Protein AF-A0A6V7KI14-F1 (afdb_monomer_lite)

Radius of gyration: 23.64 Å; chains: 1; bounding box: 49×85×51 Å

Structure (mmCIF, N/CA/C/O backbone):
data_AF-A0A6V7KI14-F1
#
_entry.id   AF-A0A6V7KI14-F1
#
loop_
_atom_site.group_PDB
_atom_site.id
_atom_site.type_symbol
_atom_site.label_atom_id
_atom_site.label_alt_id
_atom_site.label_comp_id
_atom_site.label_asym_id
_atom_site.label_entity_id
_atom_site.label_seq_id
_atom_site.pdbx_PDB_ins_code
_atom_site.Cartn_x
_atom_site.Cartn_y
_atom_site.Cartn_z
_atom_site.occupancy
_atom_site.B_iso_or_equiv
_atom_site.auth_seq_id
_atom_site.auth_comp_id
_atom_site.auth_asym_id
_atom_site.auth_atom_id
_atom_site.pdbx_PDB_model_num
ATOM 1 N N . VAL A 1 1 ? -13.988 -69.722 -32.399 1.00 43.72 1 VAL A N 1
ATOM 2 C CA . VAL A 1 1 ? -13.839 -68.659 -31.377 1.00 43.72 1 VAL A CA 1
ATOM 3 C C . VAL A 1 1 ? -12.732 -67.709 -31.805 1.00 43.72 1 VAL A C 1
ATOM 5 O O . VAL A 1 1 ? -11.582 -67.998 -31.514 1.00 43.72 1 VAL A O 1
ATOM 8 N N . THR A 1 2 ? -13.048 -66.632 -32.535 1.00 35.06 2 THR A N 1
ATOM 9 C CA . THR A 1 2 ? -12.253 -65.383 -32.540 1.00 35.06 2 THR A CA 1
ATOM 10 C C . THR A 1 2 ? -13.067 -64.265 -33.209 1.00 35.06 2 THR A C 1
ATOM 12 O O . THR A 1 2 ? -13.071 -64.134 -34.430 1.00 35.06 2 THR A O 1
ATOM 15 N N . GLU A 1 3 ? -13.790 -63.473 -32.415 1.00 34.72 3 GLU A N 1
ATOM 16 C CA . GLU A 1 3 ? -14.320 -62.172 -32.842 1.00 34.72 3 GLU A CA 1
ATOM 17 C C . GLU A 1 3 ? -13.177 -61.146 -32.851 1.00 34.72 3 GLU A C 1
ATOM 19 O O . GLU A 1 3 ? -12.446 -61.002 -31.869 1.00 34.72 3 GLU A O 1
ATOM 24 N N . ARG A 1 4 ? -13.001 -60.429 -33.967 1.00 35.94 4 ARG A N 1
ATOM 25 C CA . ARG A 1 4 ? -12.093 -59.278 -34.063 1.00 35.94 4 ARG A CA 1
ATOM 26 C C . ARG A 1 4 ? -12.860 -58.000 -33.727 1.00 35.94 4 ARG A C 1
ATOM 28 O O . ARG A 1 4 ? -13.698 -57.553 -34.502 1.00 35.94 4 ARG A O 1
ATOM 35 N N . ASN A 1 5 ? -12.511 -57.412 -32.587 1.00 37.22 5 ASN A N 1
ATOM 36 C CA . ASN A 1 5 ? -12.931 -56.088 -32.132 1.00 37.22 5 ASN A CA 1
ATOM 37 C C . ASN A 1 5 ? -12.501 -54.985 -33.123 1.00 37.22 5 ASN A C 1
ATOM 39 O O . ASN A 1 5 ? -11.308 -54.820 -33.389 1.00 37.22 5 ASN A O 1
ATOM 43 N N . LYS A 1 6 ? -13.463 -54.197 -33.621 1.00 36.44 6 LYS A N 1
ATOM 44 C CA . LYS A 1 6 ? -13.224 -52.898 -34.272 1.00 36.44 6 LYS A CA 1
ATOM 45 C C . LYS A 1 6 ? -12.904 -51.866 -33.187 1.00 36.44 6 LYS A C 1
ATOM 47 O O . LYS A 1 6 ? -13.722 -51.633 -32.307 1.00 36.44 6 LYS A O 1
ATOM 52 N N . ARG A 1 7 ? -11.726 -51.240 -33.249 1.00 37.72 7 ARG A N 1
ATOM 53 C CA . ARG A 1 7 ? -11.421 -50.016 -32.494 1.00 37.72 7 ARG A CA 1
ATOM 54 C C . ARG A 1 7 ? -11.754 -48.820 -33.381 1.00 37.72 7 ARG A C 1
ATOM 56 O O . ARG A 1 7 ? -11.118 -48.646 -34.418 1.00 37.72 7 ARG A O 1
ATOM 63 N N . GLU A 1 8 ? -12.744 -48.029 -32.988 1.00 35.75 8 GLU A N 1
ATOM 64 C CA . GLU A 1 8 ? -12.975 -46.694 -33.542 1.00 35.75 8 GLU A CA 1
ATOM 65 C C . GLU A 1 8 ? -11.901 -45.744 -32.998 1.00 35.75 8 GLU A C 1
ATOM 67 O O . GLU A 1 8 ? -11.665 -45.667 -31.792 1.00 35.75 8 GLU A O 1
ATOM 72 N N . ALA A 1 9 ? -11.199 -45.061 -33.900 1.00 31.84 9 ALA A N 1
ATOM 73 C CA . ALA A 1 9 ? -10.248 -44.020 -33.550 1.00 31.84 9 ALA A CA 1
ATOM 74 C C . ALA A 1 9 ? -11.021 -42.718 -33.298 1.00 31.84 9 ALA A C 1
ATOM 76 O O . ALA A 1 9 ? -11.554 -42.122 -34.231 1.00 31.84 9 ALA A O 1
ATOM 77 N N . VAL A 1 10 ? -11.083 -42.275 -32.041 1.00 36.53 10 VAL A N 1
ATOM 78 C CA . VAL A 1 10 ? -11.561 -40.933 -31.688 1.00 36.53 10 VAL A CA 1
ATOM 79 C C . VAL A 1 10 ? -10.447 -39.945 -32.027 1.00 36.53 10 VAL A C 1
ATOM 81 O O . VAL A 1 10 ? -9.448 -39.841 -31.317 1.00 36.53 10 VAL A O 1
ATOM 84 N N . THR A 1 11 ? -10.588 -39.248 -33.151 1.00 30.69 11 THR A N 1
ATOM 85 C CA . THR A 1 11 ? -9.722 -38.125 -33.519 1.00 30.69 11 THR A CA 1
ATOM 86 C C . THR A 1 11 ? -10.044 -36.942 -32.609 1.00 30.69 11 THR A C 1
ATOM 88 O O . THR A 1 11 ? -11.074 -36.295 -32.770 1.00 30.69 11 THR A O 1
ATOM 91 N N . ILE A 1 12 ? -9.172 -36.656 -31.641 1.00 39.38 12 ILE A N 1
ATOM 92 C CA . ILE A 1 12 ? -9.243 -35.428 -30.842 1.00 39.38 12 ILE A CA 1
ATOM 93 C C . ILE A 1 12 ? -8.588 -34.322 -31.673 1.00 39.38 12 ILE A C 1
ATOM 95 O O . ILE A 1 12 ? -7.363 -34.243 -31.762 1.00 39.38 12 ILE A O 1
ATOM 99 N N . THR A 1 13 ? -9.394 -33.499 -32.335 1.00 42.97 13 THR A N 1
ATOM 100 C CA . THR A 1 13 ? -8.916 -32.267 -32.973 1.00 42.97 13 THR A CA 1
ATOM 101 C C . THR A 1 13 ? -8.582 -31.226 -31.898 1.00 42.97 13 THR A C 1
ATOM 103 O O . THR A 1 13 ? -9.396 -31.029 -30.994 1.00 42.97 13 THR A O 1
ATOM 106 N N . PRO A 1 14 ? -7.419 -30.550 -31.962 1.00 43.12 14 PRO A N 1
ATOM 107 C CA . PRO A 1 14 ? -7.104 -29.468 -31.036 1.00 43.12 14 PRO A CA 1
ATOM 108 C C . PRO A 1 14 ? -8.076 -28.291 -31.243 1.00 43.12 14 PRO A C 1
ATOM 110 O O . PRO A 1 14 ? -8.433 -28.007 -32.391 1.00 43.12 14 PRO A O 1
ATOM 113 N N . PRO A 1 15 ? -8.507 -27.605 -30.167 1.00 43.19 15 PRO A N 1
ATOM 114 C CA . PRO A 1 15 ? -9.420 -26.477 -30.282 1.00 43.19 15 PRO A CA 1
ATOM 115 C C . PRO A 1 15 ? -8.760 -25.360 -31.086 1.00 43.19 15 PRO A C 1
ATOM 117 O O . PRO A 1 15 ? -7.566 -25.075 -30.947 1.00 43.19 15 PRO A O 1
ATOM 120 N N . THR A 1 16 ? -9.538 -24.746 -31.971 1.00 48.97 16 THR A N 1
ATOM 121 C CA . THR A 1 16 ? -9.017 -23.719 -32.883 1.00 48.97 16 THR A CA 1
ATOM 122 C C . THR A 1 16 ? -8.830 -22.412 -32.107 1.00 48.97 16 THR A C 1
ATOM 124 O O . THR A 1 16 ? -9.574 -22.143 -31.167 1.00 48.97 16 THR A O 1
ATOM 127 N N . THR A 1 17 ? -7.871 -21.564 -32.496 1.00 48.28 17 THR A N 1
ATOM 128 C CA . THR A 1 17 ? -7.523 -20.298 -31.811 1.00 48.28 17 THR A CA 1
ATOM 129 C C . THR A 1 17 ? -8.741 -19.440 -31.437 1.00 48.28 17 THR A C 1
ATOM 131 O O . THR A 1 17 ? -8.755 -18.846 -30.363 1.00 48.28 17 THR A O 1
ATOM 134 N N . ASN A 1 18 ? -9.801 -19.461 -32.250 1.00 47.69 18 ASN A N 1
ATOM 135 C CA . ASN A 1 18 ? -11.046 -18.724 -32.013 1.00 47.69 18 ASN A CA 1
ATOM 136 C C . ASN A 1 18 ? -11.871 -19.240 -30.815 1.00 47.69 18 ASN A C 1
ATOM 138 O O . ASN A 1 18 ? -12.551 -18.450 -30.163 1.00 47.69 18 ASN A O 1
ATOM 142 N N . GLU A 1 19 ? -11.804 -20.534 -30.491 1.00 45.41 19 GLU A N 1
ATOM 143 C CA . GLU A 1 19 ? -12.498 -21.122 -29.334 1.00 45.41 19 GLU A CA 1
ATOM 144 C C . GLU A 1 19 ? -11.801 -20.742 -28.024 1.00 45.41 19 GLU A C 1
ATOM 146 O O . GLU A 1 19 ? -12.465 -20.440 -27.034 1.00 45.41 19 GLU A O 1
ATOM 151 N N . ILE A 1 20 ? -10.467 -20.650 -28.043 1.00 50.81 20 ILE A N 1
ATOM 152 C CA . ILE A 1 20 ? -9.669 -20.159 -26.912 1.00 50.81 20 ILE A CA 1
ATOM 153 C C . ILE A 1 20 ? -9.955 -18.671 -26.680 1.00 50.81 20 ILE A C 1
ATOM 155 O O . ILE A 1 20 ? -10.147 -18.255 -25.540 1.00 50.81 20 ILE A O 1
ATOM 159 N N . THR A 1 21 ? -10.052 -17.866 -27.746 1.00 46.34 21 THR A N 1
ATOM 160 C CA . THR A 1 21 ? -10.391 -16.437 -27.633 1.00 46.34 21 THR A CA 1
ATOM 161 C C . THR A 1 21 ? -11.809 -16.227 -27.103 1.00 46.34 21 THR A C 1
ATOM 163 O O . THR A 1 21 ? -12.027 -15.344 -26.276 1.00 46.34 21 THR A O 1
ATOM 166 N N . HIS A 1 22 ? -12.772 -17.055 -27.520 1.00 46.78 22 HIS A N 1
ATOM 167 C CA . HIS A 1 22 ? -14.127 -16.990 -26.981 1.00 46.78 22 HIS A CA 1
ATOM 168 C C . HIS A 1 22 ? -14.184 -17.390 -25.506 1.00 46.78 22 HIS A C 1
ATOM 170 O O . HIS A 1 22 ? -14.842 -16.683 -24.752 1.00 46.78 22 HIS A O 1
ATOM 176 N N . GLN A 1 23 ? -13.468 -18.441 -25.085 1.00 43.81 23 GLN A N 1
ATOM 177 C CA . GLN A 1 23 ? -13.411 -18.878 -23.682 1.00 43.81 23 GLN A CA 1
ATOM 178 C C . GLN A 1 23 ? -12.668 -17.896 -22.767 1.00 43.81 23 GLN A C 1
ATOM 180 O O . GLN A 1 23 ? -13.100 -17.674 -21.632 1.00 43.81 23 GLN A O 1
ATOM 185 N N . LEU A 1 24 ? -11.594 -17.261 -23.252 1.00 45.34 24 LEU A N 1
ATOM 186 C CA . LEU A 1 24 ? -10.944 -16.165 -22.530 1.00 45.34 24 LEU A CA 1
ATOM 187 C C . LEU A 1 24 ? -11.903 -14.981 -22.392 1.00 45.34 24 LEU A C 1
ATOM 189 O O . LEU A 1 24 ? -12.071 -14.468 -21.294 1.00 45.34 24 LEU A O 1
ATOM 193 N N . ASN A 1 25 ? -12.604 -14.602 -23.465 1.00 42.06 25 ASN A N 1
ATOM 194 C CA . ASN A 1 25 ? -13.553 -13.493 -23.417 1.00 42.06 25 ASN A CA 1
ATOM 195 C C . ASN A 1 25 ? -14.747 -13.773 -22.494 1.00 42.06 25 ASN A C 1
ATOM 197 O O . ASN A 1 25 ? -15.156 -12.863 -21.780 1.00 42.06 25 ASN A O 1
ATOM 201 N N . THR A 1 26 ? -15.288 -14.996 -22.429 1.00 39.84 26 THR A N 1
ATOM 202 C CA . THR A 1 26 ? -16.349 -15.327 -21.459 1.00 39.84 26 THR A CA 1
ATOM 203 C C . THR A 1 26 ? -15.838 -15.363 -20.024 1.00 39.84 26 THR A C 1
ATOM 205 O O . THR A 1 26 ? -16.534 -14.868 -19.142 1.00 39.84 26 THR A O 1
ATOM 208 N N . THR A 1 27 ? -14.627 -15.870 -19.779 1.00 41.50 27 THR A N 1
ATOM 209 C CA . THR A 1 27 ? -14.031 -15.909 -18.430 1.00 41.50 27 THR A CA 1
ATOM 210 C C . THR A 1 27 ? -13.680 -14.499 -17.940 1.00 41.50 27 THR A C 1
ATOM 212 O O . THR A 1 27 ? -14.016 -14.124 -16.818 1.00 41.50 27 THR A O 1
ATOM 215 N N . THR A 1 28 ? -13.091 -13.664 -18.799 1.00 38.53 28 THR A N 1
ATOM 216 C CA . THR A 1 28 ? -12.778 -12.260 -18.503 1.00 38.53 28 THR A CA 1
ATOM 217 C C . THR A 1 28 ? -14.047 -11.417 -18.353 1.00 38.53 28 THR A C 1
ATOM 219 O O . THR A 1 28 ? -14.126 -10.599 -17.440 1.00 38.53 28 THR A O 1
ATOM 222 N N . GLN A 1 29 ? -15.089 -11.647 -19.161 1.00 38.94 29 GLN A N 1
ATOM 223 C CA . GLN A 1 29 ? -16.379 -10.975 -18.968 1.00 38.94 29 GLN A CA 1
ATOM 224 C C . GLN A 1 29 ? -17.107 -11.445 -17.702 1.00 38.94 29 GLN A C 1
ATOM 226 O O . GLN A 1 29 ? -17.786 -10.635 -17.078 1.00 38.94 29 GLN A O 1
ATOM 231 N N . GLN A 1 30 ? -16.953 -12.702 -17.277 1.00 37.06 30 GLN A N 1
ATOM 232 C CA . GLN A 1 30 ? -17.475 -13.178 -15.991 1.00 37.06 30 GLN A CA 1
ATOM 233 C C . GLN A 1 30 ? -16.739 -12.549 -14.800 1.00 37.06 30 GLN A C 1
ATOM 235 O O . GLN A 1 30 ? -17.391 -12.193 -13.824 1.00 37.06 30 GLN A O 1
ATOM 240 N N . PHE A 1 31 ? -15.424 -12.328 -14.892 1.00 39.62 31 PHE A N 1
ATOM 241 C CA . PHE A 1 31 ? -14.663 -11.611 -13.861 1.00 39.62 31 PHE A CA 1
ATOM 242 C C . PHE A 1 31 ? -15.037 -10.123 -13.773 1.00 39.62 31 PHE A C 1
ATOM 244 O O . PHE A 1 31 ? -15.256 -9.620 -12.677 1.00 39.62 31 PHE A O 1
ATOM 251 N N . ILE A 1 32 ? -15.205 -9.434 -14.909 1.00 41.94 32 ILE A N 1
ATOM 252 C CA . ILE A 1 32 ? -15.584 -8.006 -14.938 1.00 41.94 32 ILE A CA 1
ATOM 253 C C . ILE A 1 32 ? -17.037 -7.792 -14.472 1.00 41.94 32 ILE A C 1
ATOM 255 O O . ILE A 1 32 ? -17.371 -6.753 -13.910 1.00 41.94 32 ILE A O 1
ATOM 259 N N . LYS A 1 33 ? -17.925 -8.775 -14.672 1.00 39.94 33 LYS A N 1
ATOM 260 C CA . LYS A 1 33 ? -19.331 -8.689 -14.237 1.00 39.94 33 LYS A CA 1
ATOM 261 C C . LYS A 1 33 ? -19.537 -9.052 -12.759 1.00 39.94 33 LYS A C 1
ATOM 263 O O . LYS A 1 33 ? -20.596 -8.737 -12.220 1.00 39.94 33 LYS A O 1
ATOM 268 N N . ASN A 1 34 ? -18.529 -9.661 -12.131 1.00 39.78 34 ASN A N 1
ATOM 269 C CA . ASN A 1 34 ? -18.531 -10.114 -10.740 1.00 39.78 34 ASN A CA 1
ATOM 270 C C . ASN A 1 34 ? -17.603 -9.281 -9.839 1.00 39.78 34 ASN A C 1
ATOM 272 O O . ASN A 1 34 ? -17.174 -9.772 -8.796 1.00 39.78 34 ASN A O 1
ATOM 276 N N . GLU A 1 35 ? -17.307 -8.021 -10.184 1.00 36.00 35 GLU A N 1
ATOM 277 C CA . GLU A 1 35 ? -16.933 -7.080 -9.125 1.00 36.00 35 GLU A CA 1
ATOM 278 C C . GLU A 1 35 ? -18.076 -7.072 -8.101 1.00 36.00 35 GLU A C 1
ATOM 280 O O . GLU A 1 35 ? -19.234 -6.866 -8.496 1.00 36.00 35 GLU A O 1
ATOM 285 N N . PRO A 1 36 ? -17.813 -7.317 -6.805 1.00 37.66 36 PRO A N 1
ATOM 286 C CA . PRO A 1 36 ? -18.842 -7.177 -5.798 1.00 37.66 36 PRO A CA 1
ATOM 287 C C . PRO A 1 36 ? -19.207 -5.695 -5.747 1.00 37.66 36 PRO A C 1
ATOM 289 O O . PRO A 1 36 ? -18.559 -4.884 -5.090 1.00 37.66 36 PRO A O 1
ATOM 292 N N . LYS A 1 37 ? -20.266 -5.328 -6.475 1.00 40.41 37 LYS A N 1
ATOM 293 C CA . LYS A 1 37 ? -21.024 -4.112 -6.218 1.00 40.41 37 LYS A CA 1
ATOM 294 C C . LYS A 1 37 ? -21.381 -4.170 -4.750 1.00 40.41 37 LYS A C 1
ATOM 296 O O . LYS A 1 37 ? -22.247 -4.981 -4.434 1.00 40.41 37 LYS A O 1
ATOM 301 N N . SER A 1 38 ? -20.697 -3.358 -3.932 1.00 44.34 38 SER A N 1
ATOM 302 C CA . SER A 1 38 ? -21.087 -2.930 -2.584 1.00 44.34 38 SER A CA 1
ATOM 303 C C . SER A 1 38 ? -22.238 -3.793 -2.083 1.00 44.34 38 SER A C 1
ATOM 305 O O . SER A 1 38 ? -23.412 -3.448 -2.266 1.00 44.34 38 SER A O 1
ATOM 307 N N . GLU A 1 39 ? -21.919 -5.013 -1.637 1.00 41.38 39 GLU A N 1
ATOM 308 C CA . GLU A 1 39 ? -22.940 -5.890 -1.089 1.00 41.38 39 GLU A CA 1
ATOM 309 C C . GLU A 1 39 ? -23.396 -5.208 0.184 1.00 41.38 39 GLU A C 1
ATOM 311 O O . GLU A 1 39 ? -22.741 -5.277 1.217 1.00 41.38 39 GLU A O 1
ATOM 316 N N . ARG A 1 40 ? -24.473 -4.439 0.007 1.00 39.06 40 ARG A N 1
ATOM 317 C CA . ARG A 1 40 ? -25.458 -3.997 0.975 1.00 39.06 40 ARG A CA 1
ATOM 318 C C . ARG A 1 40 ? -24.942 -4.194 2.391 1.00 39.06 40 ARG A C 1
ATOM 320 O O . ARG A 1 40 ? -25.082 -5.278 2.955 1.00 39.06 40 ARG A O 1
ATOM 327 N N . TYR A 1 41 ? -24.448 -3.110 2.980 1.00 46.00 41 TYR A N 1
ATOM 328 C CA . TYR A 1 41 ? -24.604 -2.912 4.411 1.00 46.00 41 TYR A CA 1
ATOM 329 C C . TYR A 1 41 ? -26.100 -3.021 4.704 1.00 46.00 41 TYR A C 1
ATOM 331 O O . TYR A 1 41 ? -26.862 -2.061 4.591 1.00 46.00 41 TYR A O 1
ATOM 339 N N . VAL A 1 42 ? -26.545 -4.249 4.963 1.00 39.62 42 VAL A N 1
ATOM 340 C CA . VAL A 1 42 ? -27.854 -4.513 5.522 1.00 39.62 42 VAL A CA 1
ATOM 341 C C . VAL A 1 42 ? -27.802 -3.847 6.877 1.00 39.62 42 VAL A C 1
ATOM 343 O O . VAL A 1 42 ? -26.974 -4.189 7.717 1.00 39.62 42 VAL A O 1
ATOM 346 N N . SER A 1 43 ? -28.656 -2.848 7.025 1.00 39.97 43 SER A N 1
ATOM 347 C CA . SER A 1 43 ? -28.935 -2.118 8.245 1.00 39.97 43 SER A CA 1
ATOM 348 C C . SER A 1 43 ? -29.393 -3.110 9.313 1.00 39.97 43 SER A C 1
ATOM 350 O O . SER A 1 43 ? -30.581 -3.363 9.484 1.00 39.97 43 SER A O 1
ATOM 352 N N . ASN A 1 44 ? -28.436 -3.748 9.973 1.00 39.47 44 ASN A N 1
ATOM 353 C CA . ASN A 1 44 ? -28.646 -4.523 11.174 1.00 39.47 44 ASN A CA 1
ATOM 354 C C . ASN A 1 44 ? -27.380 -4.367 12.013 1.00 39.47 44 ASN A C 1
ATOM 356 O O . ASN A 1 44 ? -26.291 -4.739 11.574 1.00 39.47 44 ASN A O 1
ATOM 360 N N . ASP A 1 45 ? -27.544 -3.795 13.198 1.00 49.59 45 ASP A N 1
ATOM 361 C CA . ASP A 1 45 ? -26.531 -3.291 14.139 1.00 49.59 45 ASP A CA 1
ATOM 362 C C . ASP A 1 45 ? -25.539 -4.350 14.690 1.00 49.59 45 ASP A C 1
ATOM 364 O O . ASP A 1 45 ? -24.952 -4.181 15.754 1.00 49.59 45 ASP A O 1
ATOM 368 N N . GLN A 1 46 ? -25.349 -5.486 14.009 1.00 53.28 46 GLN A N 1
ATOM 369 C CA . GLN A 1 46 ? -24.530 -6.613 14.475 1.00 53.28 46 GLN A CA 1
ATOM 370 C C . GLN A 1 46 ? -23.765 -7.368 13.373 1.00 53.28 46 GLN A C 1
ATOM 372 O O . GLN A 1 46 ? -23.012 -8.295 13.683 1.00 53.28 46 GLN A O 1
ATOM 377 N N . ALA A 1 47 ? -23.915 -7.021 12.090 1.00 68.75 47 ALA A N 1
ATOM 378 C CA . ALA A 1 47 ? -23.173 -7.704 11.031 1.00 68.75 47 ALA A CA 1
ATOM 379 C C . ALA A 1 47 ? -21.773 -7.092 10.865 1.00 68.75 47 ALA A C 1
ATOM 381 O O . ALA A 1 47 ? -21.570 -6.143 10.115 1.00 68.75 47 ALA A O 1
ATOM 382 N N . GLU A 1 48 ? -20.794 -7.653 11.575 1.00 79.69 48 GLU A N 1
ATOM 383 C CA . GLU A 1 48 ? -19.384 -7.279 11.433 1.00 79.69 48 GLU A CA 1
ATOM 384 C C . GLU A 1 48 ? -18.912 -7.380 9.967 1.00 79.69 48 GLU A C 1
ATOM 386 O O . GLU A 1 48 ? -19.201 -8.363 9.270 1.00 79.69 48 GLU A O 1
ATOM 391 N N . HIS A 1 49 ? -18.164 -6.363 9.520 1.00 89.62 49 HIS A N 1
ATOM 392 C CA . HIS A 1 49 ? -17.649 -6.244 8.157 1.00 89.62 49 HIS A CA 1
ATOM 393 C C . HIS A 1 49 ? -16.773 -7.446 7.765 1.00 89.62 49 HIS A C 1
ATOM 395 O O . HIS A 1 49 ? -15.938 -7.914 8.542 1.00 89.62 49 HIS A O 1
ATOM 401 N N . GLN A 1 50 ? -16.936 -7.944 6.537 1.00 91.38 50 GLN A N 1
ATOM 402 C CA . GLN A 1 50 ? -16.307 -9.198 6.099 1.00 91.38 50 GLN A CA 1
ATOM 403 C C . GLN A 1 50 ? -14.773 -9.135 6.107 1.00 91.38 50 GLN A C 1
ATOM 405 O O . GLN A 1 50 ? -14.119 -10.097 6.506 1.00 91.38 50 GLN A O 1
ATOM 410 N N . VAL A 1 51 ? -14.187 -7.986 5.749 1.00 93.06 51 VAL A N 1
ATOM 411 C CA . VAL A 1 51 ? -12.726 -7.795 5.832 1.00 93.06 51 VAL A CA 1
ATOM 412 C C . VAL A 1 51 ? -12.254 -7.825 7.286 1.00 93.06 51 VAL A C 1
ATOM 414 O O . VAL A 1 51 ? -11.227 -8.428 7.577 1.00 93.06 51 VAL A O 1
ATOM 417 N N . THR A 1 52 ? -13.032 -7.267 8.219 1.00 94.88 52 THR A N 1
ATOM 418 C CA . THR A 1 52 ? -12.703 -7.291 9.652 1.00 94.88 52 THR A CA 1
ATOM 419 C C . THR A 1 52 ? -12.671 -8.725 10.182 1.00 94.88 52 THR A C 1
ATOM 421 O O . THR A 1 52 ? -11.718 -9.107 10.861 1.00 94.88 52 THR A O 1
ATOM 424 N N . LYS A 1 53 ? -13.652 -9.555 9.801 1.00 95.38 53 LYS A N 1
ATOM 425 C CA . LYS A 1 53 ? -13.664 -10.992 10.129 1.00 95.38 53 LYS A CA 1
ATOM 426 C C . LYS A 1 53 ? -12.441 -11.716 9.579 1.00 95.38 53 LYS A C 1
ATOM 428 O O . LYS A 1 53 ? -11.811 -12.487 10.300 1.00 95.38 53 LYS A O 1
ATOM 433 N N . ALA A 1 54 ? -12.096 -11.459 8.317 1.00 95.88 54 ALA A N 1
ATOM 434 C CA . ALA A 1 54 ? -10.936 -12.071 7.679 1.00 95.88 54 ALA A CA 1
ATOM 435 C C . ALA A 1 54 ? -9.629 -11.682 8.387 1.00 95.88 54 ALA A C 1
ATOM 437 O O . ALA A 1 54 ? -8.811 -12.553 8.673 1.00 95.88 54 ALA A O 1
ATOM 438 N N . ILE A 1 55 ? -9.458 -10.400 8.724 1.00 95.44 55 ILE A N 1
ATOM 439 C CA . ILE A 1 55 ? -8.301 -9.912 9.482 1.00 95.44 55 ILE A CA 1
ATOM 440 C C . ILE A 1 55 ? -8.201 -10.651 10.819 1.00 95.44 55 ILE A C 1
ATOM 442 O O . ILE A 1 55 ? -7.175 -11.270 11.084 1.00 95.44 55 ILE A O 1
ATOM 446 N N . LYS A 1 56 ? -9.271 -10.668 11.625 1.00 95.44 56 LYS A N 1
ATOM 447 C CA . LYS A 1 56 ? -9.281 -11.350 12.932 1.00 95.44 56 LYS A CA 1
ATOM 448 C C . LYS A 1 56 ? -8.915 -12.829 12.824 1.00 95.44 56 LYS A C 1
ATOM 450 O O . LYS A 1 56 ? -8.040 -13.294 13.547 1.00 95.44 56 LYS A O 1
ATOM 455 N N . PHE A 1 57 ? -9.498 -13.540 11.860 1.00 96.50 57 PHE A N 1
ATOM 456 C CA . PHE A 1 57 ? -9.177 -14.946 11.622 1.00 96.50 57 PHE A CA 1
ATOM 457 C C . PHE A 1 57 ? -7.677 -15.174 11.371 1.00 96.50 57 PHE A C 1
ATOM 459 O O . PHE A 1 57 ? -7.078 -16.087 11.937 1.00 96.50 57 PHE A O 1
ATOM 466 N N . TRP A 1 58 ? -7.047 -14.352 10.529 1.00 96.88 58 TRP A N 1
ATOM 467 C CA . TRP A 1 58 ? -5.619 -14.481 10.223 1.00 96.88 58 TRP A CA 1
ATOM 468 C C . TRP A 1 58 ? -4.718 -13.977 11.358 1.00 96.88 58 TRP A C 1
ATOM 470 O O . TRP A 1 58 ? -3.611 -14.491 11.543 1.00 96.88 58 TRP A O 1
ATOM 480 N N . LEU A 1 59 ? -5.194 -13.030 12.169 1.00 95.19 59 LEU A N 1
ATOM 481 C CA . LEU A 1 59 ? -4.511 -12.609 13.391 1.00 95.19 59 LEU A CA 1
ATOM 482 C C . LEU A 1 59 ? -4.404 -13.754 14.403 1.00 95.19 59 LEU A C 1
ATOM 484 O O . LEU A 1 59 ? -3.317 -13.942 14.960 1.00 95.19 59 LEU A O 1
ATOM 488 N N . ASP A 1 60 ? -5.462 -14.559 14.554 1.00 96.00 60 ASP A N 1
ATOM 489 C CA . ASP A 1 60 ? -5.474 -15.770 15.392 1.00 96.00 60 ASP A CA 1
ATOM 490 C C . ASP A 1 60 ? -4.463 -16.822 14.907 1.00 96.00 60 ASP A C 1
ATOM 492 O O . ASP A 1 60 ? -3.969 -17.641 15.683 1.00 96.00 60 ASP A O 1
ATOM 496 N N . LYS A 1 61 ? -4.109 -16.788 13.616 1.00 96.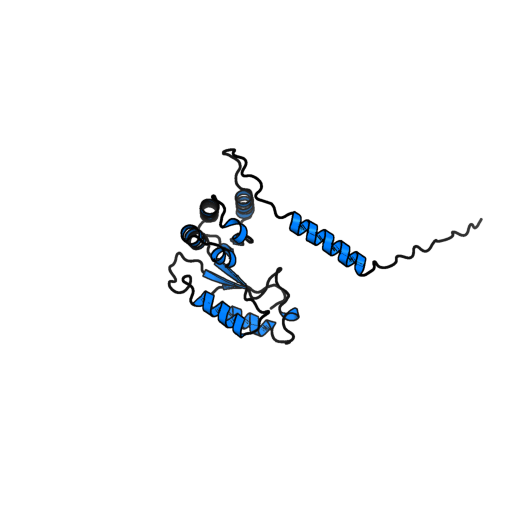81 61 LYS A N 1
ATOM 497 C CA . LYS A 1 61 ? -3.045 -17.610 13.013 1.00 96.81 61 LYS A CA 1
ATOM 498 C C . LYS A 1 61 ? -1.657 -16.975 13.095 1.00 96.81 61 LYS A C 1
ATOM 500 O O . LYS A 1 61 ? -0.727 -17.485 12.482 1.00 96.81 61 LYS A O 1
ATOM 505 N N . GLN A 1 62 ? -1.507 -15.889 13.853 1.00 95.06 62 GLN A N 1
ATOM 506 C CA . GLN A 1 62 ? -0.241 -15.184 14.072 1.00 95.06 62 GLN A CA 1
ATOM 507 C C . GLN A 1 62 ? 0.380 -14.571 12.799 1.00 95.06 62 GLN A C 1
ATOM 509 O O . GLN A 1 62 ? 1.589 -14.376 12.730 1.00 95.06 62 GLN A O 1
ATOM 514 N N . VAL A 1 63 ? -0.436 -14.198 11.803 1.00 96.38 63 VAL A N 1
ATOM 515 C CA . VAL A 1 63 ? 0.043 -13.504 10.591 1.00 96.38 63 VAL A CA 1
ATOM 516 C C . VAL A 1 63 ? 0.600 -12.112 10.921 1.00 96.38 63 VAL A C 1
ATOM 518 O O . VAL A 1 63 ? -0.108 -11.269 11.461 1.00 96.38 63 VAL A O 1
ATOM 521 N N . SER A 1 64 ? 1.851 -11.825 10.565 1.00 94.88 64 SER A N 1
ATOM 522 C CA . SER A 1 64 ? 2.555 -10.597 10.982 1.00 94.88 64 SER A CA 1
ATOM 523 C C . SER A 1 64 ? 2.079 -9.293 10.326 1.00 94.88 64 SER A C 1
ATOM 525 O O . SER A 1 64 ? 2.511 -8.214 10.727 1.00 94.88 64 SER A O 1
ATOM 527 N N . GLY A 1 65 ? 1.204 -9.355 9.325 1.00 95.50 65 GLY A N 1
ATOM 528 C CA . GLY A 1 65 ? 0.720 -8.164 8.639 1.00 95.50 65 GLY A CA 1
ATOM 529 C C . GLY A 1 65 ? -0.198 -8.468 7.464 1.00 95.50 65 GLY A C 1
ATOM 530 O O . GLY A 1 65 ? -0.387 -9.623 7.084 1.00 95.50 65 GLY A O 1
ATOM 531 N N . PHE A 1 66 ? -0.766 -7.416 6.885 1.00 97.00 66 PHE A N 1
ATOM 532 C CA . PHE A 1 66 ? -1.733 -7.508 5.798 1.00 97.00 66 PHE A CA 1
ATOM 533 C C . PHE A 1 66 ? -1.423 -6.486 4.714 1.00 97.00 66 PHE A C 1
ATOM 535 O O . PHE A 1 66 ? -1.148 -5.325 5.004 1.00 97.00 66 PHE A O 1
ATOM 542 N N . TYR A 1 67 ? -1.54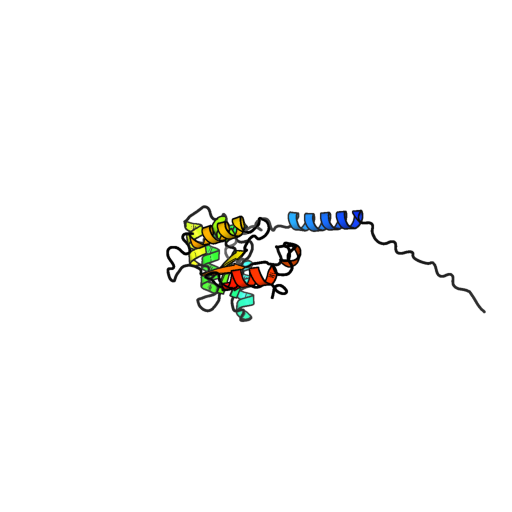8 -6.908 3.458 1.00 95.62 67 TYR A N 1
ATOM 543 C CA . TYR A 1 67 ? -1.645 -5.996 2.324 1.00 95.62 67 TYR A CA 1
ATOM 544 C C . TYR A 1 67 ? -3.101 -5.956 1.850 1.00 95.62 67 TYR A C 1
ATOM 546 O O . TYR A 1 67 ? -3.598 -6.906 1.245 1.00 95.62 67 TYR A O 1
ATOM 554 N N . LEU A 1 68 ? -3.775 -4.836 2.112 1.00 95.38 68 LEU A N 1
ATOM 555 C CA . LEU A 1 68 ? -5.114 -4.546 1.614 1.00 95.38 68 LEU A CA 1
ATOM 556 C C . LEU A 1 68 ? -5.049 -3.949 0.198 1.00 95.38 68 LEU A C 1
ATOM 558 O O . LEU A 1 68 ? -4.644 -2.801 -0.000 1.00 95.38 68 LEU A O 1
ATOM 562 N N . LYS A 1 69 ? -5.444 -4.744 -0.801 1.00 92.25 69 LYS A N 1
ATOM 563 C CA . LYS A 1 69 ? -5.505 -4.338 -2.215 1.00 92.25 69 LYS A CA 1
ATOM 564 C C . LYS A 1 69 ? -6.902 -3.846 -2.598 1.00 92.25 69 LYS A C 1
ATOM 566 O O . LYS A 1 69 ? -7.890 -4.307 -2.034 1.00 92.25 69 LYS A O 1
ATOM 571 N N . GLY A 1 70 ? -6.981 -2.953 -3.586 1.00 92.25 70 GLY A N 1
ATOM 572 C CA . GLY A 1 70 ? -8.251 -2.472 -4.142 1.00 92.25 70 GLY A CA 1
ATOM 573 C C . GLY A 1 70 ? -8.963 -1.421 -3.287 1.00 92.25 70 GLY A C 1
ATOM 574 O O . GLY A 1 70 ? -10.122 -1.105 -3.553 1.00 92.25 70 GLY A O 1
ATOM 575 N N . LEU A 1 71 ? -8.302 -0.873 -2.260 1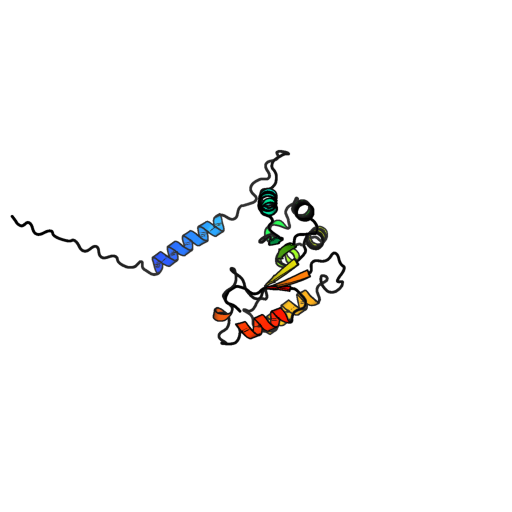.00 95.38 71 LEU A N 1
ATOM 576 C CA . LEU A 1 71 ? -8.886 0.155 -1.395 1.00 95.38 71 LEU A CA 1
ATOM 577 C C . LEU A 1 71 ? -9.213 1.448 -2.158 1.00 95.38 71 LEU A C 1
ATOM 579 O O . LEU A 1 71 ? -10.110 2.181 -1.747 1.00 95.38 71 LEU A O 1
ATOM 583 N N . GLU A 1 72 ? -8.556 1.707 -3.293 1.00 95.31 72 GLU A N 1
ATOM 584 C CA . GLU A 1 72 ? -8.835 2.845 -4.174 1.00 95.31 72 GLU A CA 1
ATOM 585 C C . GLU A 1 72 ? -10.292 2.903 -4.662 1.00 95.31 72 GLU A C 1
ATOM 587 O O . GLU A 1 72 ? -10.801 3.987 -4.946 1.00 95.31 72 GLU A O 1
ATOM 592 N N . HIS A 1 73 ? -10.989 1.765 -4.712 1.00 95.69 73 HIS A N 1
ATOM 593 C CA . HIS A 1 73 ? -12.390 1.689 -5.129 1.00 95.69 73 HIS A CA 1
ATOM 594 C C . HIS A 1 73 ? -13.374 2.075 -4.015 1.00 95.69 73 HIS A C 1
ATOM 596 O O . HIS A 1 73 ? -14.535 2.364 -4.299 1.00 95.69 73 HIS A O 1
ATOM 602 N N . TYR A 1 74 ? -12.911 2.135 -2.762 1.00 94.62 74 TYR A N 1
ATOM 603 C CA . TYR A 1 74 ? -13.744 2.354 -1.575 1.00 94.62 74 TYR A CA 1
ATOM 604 C C . TYR A 1 74 ? -13.518 3.715 -0.911 1.00 94.62 74 TYR A C 1
ATOM 606 O O . TYR A 1 74 ? -14.203 4.040 0.051 1.00 94.62 74 TYR A O 1
ATOM 614 N N . VAL A 1 75 ? -12.623 4.558 -1.435 1.00 95.12 75 VAL A N 1
ATOM 615 C CA . VAL A 1 75 ? -12.290 5.874 -0.842 1.00 95.12 75 VAL A CA 1
ATOM 616 C C . VAL A 1 75 ? -13.475 6.844 -0.731 1.00 95.12 75 VAL A C 1
ATOM 618 O O . VAL A 1 75 ? -13.389 7.833 -0.008 1.00 95.12 75 VAL A O 1
ATOM 621 N N . ASN A 1 76 ? -14.564 6.585 -1.462 1.00 93.81 76 ASN A N 1
ATOM 622 C CA . ASN A 1 76 ? -15.798 7.376 -1.420 1.00 93.81 76 ASN A CA 1
ATOM 623 C C . ASN A 1 76 ? -16.892 6.741 -0.541 1.00 93.81 76 ASN A C 1
ATOM 625 O O . ASN A 1 76 ? -17.988 7.293 -0.456 1.00 93.81 76 ASN A O 1
ATOM 629 N N . ASP A 1 77 ? -16.632 5.583 0.071 1.00 93.00 77 ASP A N 1
ATOM 630 C CA . ASP A 1 77 ? -17.559 4.943 1.001 1.00 93.00 77 ASP A CA 1
ATOM 631 C C . ASP A 1 77 ? -17.619 5.743 2.312 1.00 93.00 77 ASP A C 1
ATOM 633 O O . ASP A 1 77 ? -16.594 6.145 2.870 1.00 93.00 77 ASP A O 1
ATOM 637 N N . ILE A 1 78 ? -18.833 5.966 2.817 1.00 92.56 78 ILE A N 1
ATOM 638 C CA . ILE A 1 78 ? -19.086 6.729 4.046 1.00 92.56 78 ILE A CA 1
ATOM 639 C C . ILE A 1 78 ? -18.443 6.094 5.289 1.00 92.56 78 ILE A C 1
ATOM 641 O O . ILE A 1 78 ? -18.165 6.794 6.261 1.00 92.56 78 ILE A O 1
ATOM 645 N N . HIS A 1 79 ? -18.192 4.785 5.265 1.00 92.88 79 HIS A N 1
ATOM 646 C CA . HIS A 1 79 ? -17.601 4.026 6.361 1.00 92.88 79 HIS A CA 1
ATOM 647 C C . HIS A 1 79 ? -16.091 3.827 6.209 1.00 92.88 79 HIS A C 1
ATOM 649 O O . HIS A 1 79 ? -15.459 3.368 7.157 1.00 92.88 79 HIS A O 1
ATOM 655 N N . PHE A 1 80 ? -15.496 4.195 5.069 1.00 94.94 80 PHE A N 1
ATOM 656 C CA . PHE A 1 80 ? -14.090 3.921 4.755 1.00 94.94 80 PHE A CA 1
ATOM 657 C C . PHE A 1 80 ? -13.127 4.378 5.858 1.00 94.94 80 PHE A C 1
ATOM 659 O O . PHE A 1 80 ? -12.298 3.601 6.321 1.00 94.94 80 PHE A O 1
ATOM 666 N N . VAL A 1 81 ? -13.283 5.618 6.328 1.00 95.69 81 VAL A N 1
ATOM 667 C CA . VAL A 1 81 ? -12.440 6.208 7.383 1.00 95.69 81 VAL A CA 1
ATOM 668 C C . VAL A 1 81 ? -12.537 5.421 8.692 1.00 95.69 81 VAL A C 1
ATOM 670 O O . VAL A 1 81 ? -11.519 5.116 9.309 1.00 95.69 81 VAL A O 1
ATOM 673 N N . ASN A 1 82 ? -13.754 5.053 9.100 1.00 95.06 82 ASN A N 1
ATOM 674 C CA . ASN A 1 82 ? -13.964 4.299 10.335 1.00 95.06 82 ASN A CA 1
ATOM 675 C C . ASN A 1 82 ? -13.390 2.885 10.214 1.00 95.06 82 ASN A C 1
ATOM 677 O O . ASN A 1 82 ? -12.700 2.437 11.119 1.00 95.06 82 ASN A O 1
ATOM 681 N N . LEU A 1 83 ? -13.585 2.222 9.071 1.00 95.38 83 LEU A N 1
ATOM 682 C CA . LEU A 1 83 ? -13.041 0.886 8.827 1.00 95.38 83 LEU A CA 1
ATOM 683 C C . LEU A 1 83 ? -11.512 0.867 8.854 1.00 95.38 83 LEU A C 1
ATOM 685 O O . LEU A 1 83 ? -10.937 -0.043 9.440 1.00 95.38 83 LEU A O 1
ATOM 689 N N . LEU A 1 84 ? -10.846 1.857 8.248 1.00 95.31 84 LEU A N 1
ATOM 690 C CA . LEU A 1 84 ? -9.383 1.941 8.287 1.00 95.31 84 LEU A CA 1
ATOM 691 C C . LEU A 1 84 ? -8.862 2.088 9.714 1.00 95.31 84 LEU A C 1
ATOM 693 O O . LEU A 1 84 ? -7.898 1.419 10.087 1.00 95.31 84 LEU A O 1
ATOM 697 N N . LYS A 1 85 ? -9.523 2.933 10.507 1.00 94.31 85 LYS A N 1
ATOM 698 C CA . LYS A 1 85 ? -9.196 3.108 11.917 1.00 94.31 85 LYS A CA 1
ATOM 699 C C . LYS A 1 85 ? -9.418 1.816 12.701 1.00 94.31 85 LYS A C 1
ATOM 701 O O . LYS A 1 85 ? -8.509 1.378 13.394 1.00 94.31 85 LYS A O 1
ATOM 706 N N . ASP A 1 86 ? -10.566 1.169 12.520 1.00 94.44 86 ASP A N 1
ATOM 707 C CA . ASP A 1 86 ? -10.882 -0.094 13.185 1.00 94.44 86 ASP A CA 1
ATOM 708 C C . ASP A 1 86 ? -9.852 -1.178 12.838 1.00 94.44 86 ASP A C 1
ATOM 710 O O . ASP A 1 86 ? -9.385 -1.901 13.714 1.00 94.44 86 ASP A O 1
ATOM 714 N N . TRP A 1 87 ? -9.462 -1.301 11.565 1.00 95.44 87 TRP A N 1
ATOM 715 C CA . TRP A 1 87 ? -8.451 -2.277 11.151 1.00 95.44 87 TRP A CA 1
ATOM 716 C C . TRP A 1 87 ? -7.080 -1.964 11.740 1.00 95.44 87 TRP A C 1
ATOM 718 O O . TRP A 1 87 ? -6.408 -2.883 12.204 1.00 95.44 87 TRP A O 1
ATOM 728 N N . HIS A 1 88 ? -6.680 -0.694 11.766 1.00 93.81 88 HIS A N 1
ATOM 729 C CA . HIS A 1 88 ? -5.438 -0.272 12.405 1.00 93.81 88 HIS A CA 1
ATOM 730 C C . HIS A 1 88 ? -5.425 -0.621 13.903 1.00 93.81 88 HIS A C 1
ATOM 732 O O . HIS A 1 88 ? -4.496 -1.276 14.380 1.00 93.81 88 HIS A O 1
ATOM 738 N N . ASP A 1 89 ? -6.502 -0.285 14.616 1.00 93.94 89 ASP A N 1
ATOM 739 C CA . ASP A 1 89 ? -6.643 -0.530 16.052 1.00 93.94 89 ASP A CA 1
ATOM 740 C C . ASP A 1 89 ? -6.649 -2.038 16.376 1.00 93.94 89 ASP A C 1
ATOM 742 O O . ASP A 1 89 ? -6.032 -2.472 17.350 1.00 93.94 89 ASP A O 1
ATOM 746 N N . ILE A 1 90 ? -7.294 -2.863 15.539 1.00 93.81 90 ILE A N 1
ATOM 747 C CA . ILE A 1 90 ? -7.330 -4.328 15.696 1.00 93.81 90 ILE A CA 1
ATOM 748 C C . ILE A 1 90 ? -5.947 -4.963 15.481 1.00 93.81 90 ILE A C 1
ATOM 750 O O . ILE A 1 90 ? -5.609 -5.936 16.158 1.00 93.81 90 ILE A O 1
ATOM 754 N N . LEU A 1 91 ? -5.153 -4.458 14.531 1.00 92.06 91 LEU A N 1
ATOM 755 C CA . LEU A 1 91 ? -3.800 -4.962 14.275 1.00 92.06 91 LEU A CA 1
ATOM 756 C C . LEU A 1 91 ? -2.831 -4.607 15.411 1.00 92.06 91 LEU A C 1
ATOM 758 O O . LEU A 1 91 ? -1.964 -5.419 15.758 1.00 92.06 91 LEU A O 1
ATOM 762 N N . GLY A 1 92 ? -2.984 -3.406 15.975 1.00 87.44 92 GLY A N 1
ATOM 763 C CA . GLY A 1 92 ? -2.086 -2.839 16.973 1.00 87.44 92 GLY A CA 1
ATOM 764 C C . GLY A 1 92 ? -0.667 -2.588 16.443 1.00 87.44 92 GLY A C 1
ATOM 765 O O . GLY A 1 92 ? -0.356 -2.780 15.270 1.00 87.44 92 GLY A O 1
ATOM 766 N N . PHE A 1 93 ? 0.241 -2.189 17.337 1.00 83.19 93 PHE A N 1
ATOM 767 C CA . PHE A 1 93 ? 1.589 -1.727 16.965 1.00 83.19 93 PHE A CA 1
ATOM 768 C C . PHE A 1 93 ? 2.561 -2.817 16.483 1.00 83.19 93 PHE A C 1
ATOM 770 O O . PHE A 1 93 ? 3.658 -2.503 16.033 1.00 83.19 93 PHE A O 1
ATOM 777 N N . GLN A 1 94 ? 2.217 -4.100 16.616 1.00 85.31 94 GLN A N 1
ATOM 778 C CA . GLN A 1 94 ? 3.148 -5.200 16.326 1.00 85.31 94 GLN A CA 1
ATOM 779 C C . GLN A 1 94 ? 3.097 -5.681 14.874 1.00 85.31 94 GLN A C 1
ATOM 781 O O . GLN A 1 94 ? 3.912 -6.515 14.480 1.00 85.31 94 GLN A O 1
ATOM 786 N N . ARG A 1 95 ? 2.107 -5.231 14.098 1.00 92.44 95 ARG A N 1
ATOM 787 C CA . ARG A 1 95 ? 1.798 -5.797 12.785 1.00 92.44 95 ARG A CA 1
ATOM 788 C C . ARG A 1 95 ? 1.765 -4.716 11.728 1.00 92.44 95 ARG A C 1
ATOM 790 O O . ARG A 1 95 ? 1.397 -3.581 11.998 1.00 92.44 95 ARG A O 1
ATOM 797 N N . ILE A 1 96 ? 2.159 -5.100 10.520 1.00 93.81 96 ILE A N 1
ATOM 798 C CA . ILE A 1 96 ? 2.301 -4.168 9.405 1.00 93.81 96 ILE A CA 1
ATOM 799 C C . ILE A 1 96 ? 1.020 -4.174 8.575 1.00 93.81 96 ILE A C 1
ATOM 801 O O . ILE A 1 96 ? 0.588 -5.226 8.103 1.00 93.81 96 ILE A O 1
ATOM 805 N N . LEU A 1 97 ? 0.448 -2.995 8.349 1.00 95.56 97 LEU A N 1
ATOM 806 C CA . LEU A 1 97 ? -0.611 -2.772 7.377 1.00 95.56 97 LEU A CA 1
ATOM 807 C C . LEU A 1 97 ? -0.059 -2.041 6.151 1.00 95.56 97 LEU A C 1
ATOM 809 O O . LEU A 1 97 ? 0.566 -0.984 6.265 1.00 95.56 97 LEU A O 1
ATOM 813 N N . ILE A 1 98 ? -0.298 -2.621 4.979 1.00 96.12 98 ILE A N 1
ATOM 814 C CA . ILE A 1 98 ? 0.151 -2.114 3.683 1.00 96.12 98 ILE A CA 1
ATOM 815 C C . ILE A 1 98 ? -1.072 -1.816 2.820 1.00 96.12 98 ILE A C 1
ATOM 817 O O . ILE A 1 98 ? -2.006 -2.623 2.763 1.00 96.12 98 ILE A O 1
ATOM 821 N N . CYS A 1 99 ? -1.050 -0.707 2.084 1.00 95.56 99 CYS A N 1
ATOM 822 C CA . CYS A 1 99 ? -1.990 -0.469 0.991 1.00 95.56 99 CYS A CA 1
ATOM 823 C C . CYS A 1 99 ? -1.296 0.119 -0.239 1.00 95.56 99 CYS A C 1
ATOM 825 O O . CYS A 1 99 ? -0.165 0.593 -0.165 1.00 95.56 99 CYS A O 1
ATOM 827 N N . SER A 1 100 ? -1.969 0.087 -1.391 1.00 94.81 100 SER A N 1
ATOM 828 C CA . SER A 1 100 ? -1.414 0.676 -2.611 1.00 94.81 100 SER A CA 1
ATOM 829 C C . SER A 1 100 ? -1.425 2.201 -2.536 1.00 94.81 100 SER A C 1
ATOM 831 O O . SER A 1 100 ? -2.437 2.796 -2.159 1.00 94.81 100 SER A O 1
ATOM 833 N N . TYR A 1 101 ? -0.361 2.838 -3.023 1.00 93.50 101 TYR A N 1
ATOM 834 C CA . TYR A 1 101 ? -0.272 4.288 -3.212 1.00 93.50 101 TYR A CA 1
ATOM 835 C C . TYR A 1 101 ? -1.420 4.850 -4.067 1.00 93.50 101 TYR A C 1
ATOM 837 O O . TYR A 1 101 ? -1.860 5.982 -3.859 1.00 93.50 101 TYR A O 1
ATOM 845 N N . LYS A 1 102 ? -1.990 4.035 -4.967 1.00 93.56 102 LYS A N 1
ATOM 846 C CA . LYS A 1 102 ? -3.192 4.386 -5.741 1.00 93.56 102 LYS A CA 1
ATOM 847 C C . LYS A 1 102 ? -4.377 4.772 -4.851 1.00 93.56 102 LYS A C 1
ATOM 849 O O . LYS A 1 102 ? -5.151 5.644 -5.229 1.00 93.56 102 LYS A O 1
ATOM 854 N N . THR A 1 103 ? -4.493 4.170 -3.666 1.00 94.94 103 THR A N 1
ATOM 855 C CA . THR A 1 103 ? -5.535 4.488 -2.676 1.00 94.94 103 THR A CA 1
ATOM 856 C C . THR A 1 103 ? -5.451 5.948 -2.253 1.00 94.94 103 THR A C 1
ATOM 858 O O . THR A 1 103 ? -6.456 6.656 -2.237 1.00 94.94 103 THR A O 1
ATOM 861 N N . LEU A 1 104 ? -4.235 6.425 -1.974 1.00 92.94 104 LEU A N 1
ATOM 862 C CA . LEU A 1 104 ? -4.004 7.813 -1.598 1.00 92.94 104 LEU A CA 1
ATOM 863 C C . LEU A 1 104 ? -4.248 8.764 -2.777 1.00 92.94 104 LEU A C 1
ATOM 865 O O . LEU A 1 104 ? -4.830 9.828 -2.590 1.00 92.94 104 LEU A O 1
ATOM 869 N N . GLN A 1 105 ? -3.863 8.367 -3.994 1.00 92.81 105 GLN A N 1
ATOM 870 C CA . GLN A 1 105 ? -4.118 9.159 -5.204 1.00 92.81 105 GLN A CA 1
ATOM 871 C C . GLN A 1 105 ? -5.614 9.273 -5.540 1.00 92.81 105 GLN A C 1
ATOM 873 O O . GLN A 1 105 ? -6.051 10.297 -6.061 1.00 92.81 105 GLN A O 1
ATOM 878 N N . ALA A 1 106 ? -6.404 8.237 -5.251 1.00 95.19 106 ALA A N 1
ATOM 879 C CA . ALA A 1 106 ? -7.847 8.230 -5.484 1.00 95.19 106 ALA A CA 1
ATOM 880 C C . ALA A 1 106 ? -8.621 9.091 -4.468 1.00 95.19 106 ALA A C 1
ATOM 882 O O . ALA A 1 106 ? -9.714 9.579 -4.772 1.00 95.19 106 ALA A O 1
ATOM 883 N N . ALA A 1 107 ? -8.066 9.300 -3.270 1.00 93.62 107 ALA A N 1
ATOM 884 C CA . ALA A 1 107 ? -8.686 10.096 -2.220 1.00 93.62 107 ALA A CA 1
ATOM 885 C C . ALA A 1 107 ? -8.708 11.595 -2.574 1.00 93.62 107 ALA A C 1
ATOM 887 O O . ALA A 1 107 ? -7.680 12.268 -2.638 1.00 93.62 107 ALA A O 1
ATOM 888 N N . LYS A 1 108 ? -9.915 12.145 -2.756 1.00 92.00 108 LYS A N 1
ATOM 889 C CA . LYS A 1 108 ? -10.125 13.577 -3.049 1.00 92.00 108 LYS A CA 1
ATOM 890 C C . LYS A 1 108 ? -10.193 14.452 -1.798 1.00 92.00 108 LYS A C 1
ATOM 892 O O . LYS A 1 108 ? -9.848 15.625 -1.861 1.00 92.00 108 LYS A O 1
ATOM 897 N N . SER A 1 109 ? -10.668 13.891 -0.687 1.00 93.38 109 SER A N 1
ATOM 898 C CA . SER A 1 109 ? -10.861 14.603 0.579 1.00 93.38 109 SER A CA 1
ATOM 899 C C . SER A 1 109 ? -9.635 14.470 1.477 1.00 93.38 109 SER A C 1
ATOM 901 O O . SER A 1 109 ? -9.136 13.362 1.681 1.00 93.38 109 SER A O 1
ATOM 903 N N . ASP A 1 110 ? -9.204 15.577 2.080 1.00 91.12 110 ASP A N 1
ATOM 904 C CA . ASP A 1 110 ? -8.071 15.591 3.012 1.00 91.12 110 ASP A CA 1
ATOM 905 C C . ASP A 1 110 ? -8.332 14.755 4.268 1.00 91.12 110 ASP A C 1
ATOM 907 O O . ASP A 1 110 ? -7.402 14.197 4.841 1.00 91.12 110 ASP A O 1
ATOM 911 N N . ILE A 1 111 ? -9.598 14.605 4.672 1.00 92.81 111 ILE A N 1
ATOM 912 C CA . ILE A 1 111 ? -9.982 13.736 5.794 1.00 92.81 111 ILE A CA 1
ATOM 913 C C . ILE A 1 111 ? -9.664 12.276 5.458 1.00 92.81 111 ILE A C 1
ATOM 915 O O . ILE A 1 111 ? -9.077 11.563 6.269 1.00 92.81 111 ILE A O 1
ATOM 919 N N . VAL A 1 112 ? -10.007 11.842 4.242 1.00 94.81 112 VAL A N 1
ATOM 920 C CA . VAL A 1 112 ? -9.748 10.474 3.776 1.00 94.81 112 VAL A CA 1
ATOM 921 C C . VAL A 1 112 ? -8.248 10.243 3.619 1.00 94.81 112 VAL A C 1
ATOM 923 O O . VAL A 1 112 ? -7.742 9.227 4.089 1.00 94.81 112 VAL A O 1
ATOM 926 N N . LYS A 1 113 ? -7.517 11.205 3.038 1.00 93.00 113 LYS A N 1
ATOM 927 C CA . LYS A 1 113 ? -6.051 11.136 2.935 1.00 93.00 113 LYS A CA 1
ATOM 928 C C . LYS A 1 113 ? -5.400 10.990 4.309 1.00 93.00 113 LYS A C 1
ATOM 930 O O . LYS A 1 113 ? -4.632 10.058 4.505 1.00 93.00 113 LYS A O 1
ATOM 935 N N . LYS A 1 114 ? -5.757 11.845 5.274 1.00 92.19 114 LYS A N 1
ATOM 936 C CA . LYS A 1 114 ? -5.249 11.765 6.654 1.00 92.19 114 LYS A CA 1
ATOM 937 C C . LYS A 1 114 ? -5.577 10.428 7.312 1.00 92.19 114 LYS A C 1
ATOM 939 O O . LYS A 1 114 ? -4.721 9.862 7.974 1.00 92.19 114 LYS A O 1
ATOM 944 N N . SER A 1 115 ? -6.779 9.894 7.097 1.00 93.75 115 SER A N 1
ATOM 945 C CA . SER A 1 115 ? -7.133 8.564 7.601 1.00 93.75 115 SER A CA 1
ATOM 946 C C . SER A 1 115 ? -6.248 7.466 7.010 1.00 93.75 115 SER A C 1
ATOM 948 O O . SER A 1 115 ? -5.828 6.585 7.745 1.00 93.75 115 SER A O 1
ATOM 950 N N . ILE A 1 116 ? -5.944 7.512 5.708 1.00 94.25 116 ILE A N 1
ATOM 951 C CA . ILE A 1 116 ? -5.034 6.544 5.076 1.00 94.25 116 ILE A CA 1
ATOM 952 C C . ILE A 1 116 ? -3.633 6.667 5.678 1.00 94.25 116 ILE A C 1
ATOM 954 O O . ILE A 1 116 ? -3.049 5.658 6.056 1.00 94.25 116 ILE A O 1
ATOM 958 N N . LEU A 1 117 ? -3.110 7.891 5.783 1.00 92.12 117 LEU A N 1
ATOM 959 C CA . LEU A 1 117 ? -1.770 8.142 6.313 1.00 92.12 117 LEU A CA 1
ATOM 960 C C . LEU A 1 117 ? -1.638 7.666 7.766 1.00 92.12 117 LEU A C 1
ATOM 962 O O . LEU A 1 117 ? -0.680 6.980 8.088 1.00 92.12 117 LEU A O 1
ATOM 966 N N . ASN A 1 118 ? -2.639 7.928 8.605 1.00 91.56 118 ASN A N 1
ATOM 967 C CA . ASN A 1 118 ? -2.586 7.572 10.023 1.00 91.56 118 ASN A CA 1
ATOM 968 C C . ASN A 1 118 ? -2.833 6.080 10.300 1.00 91.56 118 ASN A C 1
ATOM 970 O O . ASN A 1 118 ? -2.483 5.596 11.370 1.00 91.56 118 ASN A O 1
ATOM 974 N N . SER A 1 119 ? -3.495 5.357 9.391 1.00 92.88 119 SER A N 1
ATOM 975 C CA . SER A 1 119 ? -3.852 3.946 9.607 1.00 92.88 119 SER A CA 1
ATOM 976 C C . SER A 1 119 ? -2.858 2.958 8.992 1.00 92.88 119 SER A C 1
ATOM 978 O O . SER A 1 119 ? -2.862 1.782 9.360 1.00 92.88 119 SER A O 1
ATOM 980 N N . MET A 1 120 ? -2.035 3.395 8.038 1.00 93.44 120 MET A N 1
ATOM 981 C CA . MET A 1 120 ? -1.139 2.521 7.277 1.00 93.44 120 MET A CA 1
ATOM 982 C C . MET A 1 120 ? 0.290 2.603 7.803 1.00 93.44 120 MET A C 1
ATOM 984 O O . MET A 1 120 ? 0.757 3.665 8.194 1.00 93.44 120 MET A O 1
ATOM 988 N N . ASN A 1 121 ? 1.017 1.486 7.754 1.00 93.19 121 ASN A N 1
ATOM 989 C CA . ASN A 1 121 ? 2.451 1.483 8.041 1.00 93.19 121 ASN A CA 1
ATOM 990 C C . ASN A 1 121 ? 3.265 1.643 6.765 1.00 93.19 121 ASN A C 1
ATOM 992 O O . ASN A 1 121 ? 4.273 2.341 6.780 1.00 93.19 121 ASN A O 1
ATOM 996 N N . LEU A 1 122 ? 2.837 0.992 5.677 1.00 94.06 122 LEU A N 1
ATOM 997 C CA . LEU A 1 122 ? 3.526 1.026 4.393 1.00 94.06 122 LEU A CA 1
ATOM 998 C C . LEU A 1 122 ? 2.587 1.438 3.256 1.00 94.06 122 LEU A C 1
ATOM 1000 O O . LEU A 1 122 ? 1.455 0.957 3.162 1.00 94.06 122 LEU A O 1
ATOM 1004 N N . LEU A 1 123 ? 3.093 2.269 2.345 1.00 93.94 123 LEU A N 1
ATOM 1005 C CA . LEU A 1 123 ? 2.441 2.561 1.068 1.00 93.94 123 LEU A CA 1
ATOM 1006 C C . LEU A 1 123 ? 3.200 1.906 -0.076 1.00 93.94 123 LEU A C 1
ATOM 1008 O O . LEU A 1 123 ? 4.337 2.269 -0.367 1.00 93.94 123 LEU A O 1
ATOM 1012 N N . ASP A 1 124 ? 2.545 0.964 -0.744 1.00 94.69 124 ASP A N 1
ATOM 1013 C CA . ASP A 1 124 ? 3.098 0.239 -1.877 1.00 94.69 124 ASP A CA 1
ATOM 1014 C C . ASP A 1 124 ? 3.008 1.063 -3.166 1.00 94.69 124 ASP A C 1
ATOM 1016 O O . ASP A 1 124 ? 1.922 1.335 -3.694 1.00 94.69 124 ASP A O 1
ATOM 1020 N N . VAL A 1 125 ? 4.167 1.445 -3.690 1.00 93.44 125 VAL A N 1
ATOM 1021 C CA . VAL A 1 125 ? 4.338 2.156 -4.953 1.00 93.44 125 VAL A CA 1
ATOM 1022 C C . VAL A 1 125 ? 4.884 1.179 -5.986 1.00 93.44 125 VAL A C 1
ATOM 1024 O O . VAL A 1 125 ? 6.067 0.839 -5.978 1.00 93.44 125 VAL A O 1
ATOM 1027 N N . THR A 1 126 ? 4.033 0.763 -6.924 1.00 91.00 126 THR A N 1
ATOM 1028 C CA . THR A 1 126 ? 4.480 -0.013 -8.085 1.00 91.00 126 THR A CA 1
ATOM 1029 C C . THR A 1 126 ? 5.094 0.913 -9.138 1.00 91.00 126 THR A C 1
ATOM 1031 O O . THR A 1 126 ? 4.409 1.783 -9.692 1.00 91.00 126 THR A O 1
ATOM 1034 N N . VAL A 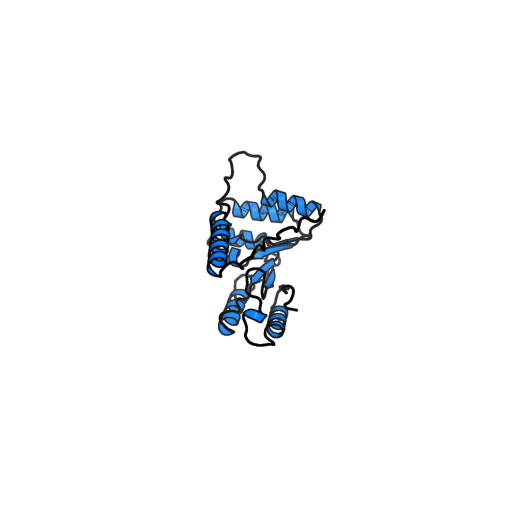1 127 ? 6.379 0.733 -9.433 1.00 88.25 127 VAL A N 1
ATOM 1035 C CA . VAL A 1 127 ? 7.109 1.487 -10.454 1.00 88.25 127 VAL A CA 1
ATOM 1036 C C . VAL A 1 127 ? 6.601 1.082 -11.836 1.00 88.25 127 VAL A C 1
ATOM 1038 O O . VAL A 1 127 ? 6.594 -0.090 -12.208 1.00 88.25 127 VAL A O 1
ATOM 1041 N N . LYS A 1 128 ? 6.148 2.060 -12.620 1.00 85.44 128 LYS A N 1
ATOM 1042 C CA . LYS A 1 128 ? 5.630 1.834 -13.969 1.00 85.44 128 LYS A CA 1
ATOM 1043 C C . LYS A 1 128 ? 6.778 1.837 -14.959 1.00 85.44 128 LYS A C 1
ATOM 1045 O O . LYS A 1 128 ? 7.370 2.874 -15.238 1.00 85.44 128 LYS A O 1
ATOM 1050 N N . LEU A 1 129 ? 7.052 0.673 -15.529 1.00 79.75 129 LEU A N 1
ATOM 1051 C CA . LEU A 1 129 ? 8.228 0.501 -16.369 1.00 79.75 129 LEU A CA 1
ATOM 1052 C C . LEU A 1 129 ? 7.960 0.661 -17.880 1.00 79.75 129 LEU A C 1
ATOM 1054 O O . LEU A 1 129 ? 8.881 0.900 -18.654 1.00 79.75 129 LEU A O 1
ATOM 1058 N N . GLY A 1 130 ? 6.701 0.572 -18.318 1.00 71.75 130 GLY A N 1
ATOM 1059 C CA . GLY A 1 130 ? 6.343 0.478 -19.743 1.00 71.75 130 GLY A CA 1
ATOM 1060 C C . GLY A 1 130 ? 6.631 1.715 -20.606 1.00 71.75 130 GLY A C 1
ATOM 1061 O O . GLY A 1 130 ? 6.674 1.597 -21.826 1.00 71.75 130 GLY A O 1
ATOM 1062 N N . ASN A 1 131 ? 6.865 2.883 -20.003 1.00 76.62 131 ASN A N 1
ATOM 1063 C CA . ASN A 1 131 ? 6.990 4.156 -20.725 1.00 76.62 131 ASN A CA 1
ATOM 1064 C C . ASN A 1 131 ? 8.424 4.723 -20.738 1.00 76.62 131 ASN A C 1
ATOM 1066 O O . ASN A 1 131 ? 8.639 5.906 -21.007 1.00 76.62 131 ASN A O 1
ATOM 1070 N N . GLY A 1 132 ? 9.423 3.887 -20.444 1.00 78.69 132 GLY A N 1
ATOM 1071 C CA . GLY A 1 132 ? 10.830 4.282 -20.449 1.00 78.69 132 GLY A CA 1
ATOM 1072 C C . GLY A 1 132 ? 11.285 5.038 -19.194 1.00 78.69 132 GLY A C 1
ATOM 1073 O O . GLY A 1 132 ? 10.545 5.244 -18.234 1.00 78.69 132 GLY A O 1
ATOM 1074 N N . THR A 1 133 ? 12.557 5.441 -19.188 1.00 84.69 133 THR A N 1
ATOM 1075 C CA . THR A 1 133 ? 13.254 5.945 -17.990 1.00 84.69 133 THR A CA 1
ATOM 1076 C C . THR A 1 133 ? 12.807 7.334 -17.542 1.00 84.69 133 THR A C 1
ATOM 1078 O O . THR A 1 133 ? 12.870 7.639 -16.353 1.00 84.69 133 THR A O 1
ATOM 1081 N N . VAL A 1 134 ? 12.327 8.171 -18.466 1.00 88.00 134 VAL A N 1
ATOM 1082 C CA . VAL A 1 134 ? 11.809 9.514 -18.155 1.00 88.00 134 VAL A CA 1
ATOM 1083 C C . VAL A 1 134 ? 10.575 9.421 -17.259 1.00 88.00 134 VAL A C 1
ATOM 1085 O O . VAL A 1 134 ? 10.471 10.150 -16.274 1.00 88.00 134 VAL A O 1
ATOM 1088 N N . ASP A 1 135 ? 9.677 8.485 -17.561 1.00 87.06 135 ASP A N 1
ATOM 1089 C CA . ASP A 1 135 ? 8.455 8.268 -16.792 1.00 87.06 135 ASP A CA 1
ATOM 1090 C C . ASP A 1 135 ? 8.746 7.632 -15.428 1.00 87.06 135 ASP A C 1
ATOM 1092 O O . ASP A 1 135 ? 8.158 8.053 -14.432 1.00 87.06 135 ASP A O 1
ATOM 1096 N N . ILE A 1 136 ? 9.706 6.701 -15.364 1.00 88.81 136 ILE A N 1
ATOM 1097 C CA . ILE A 1 136 ? 10.203 6.141 -14.097 1.00 88.81 136 ILE A CA 1
ATOM 1098 C C . ILE A 1 136 ? 10.747 7.264 -13.207 1.00 88.81 136 ILE A C 1
ATOM 1100 O O . ILE A 1 136 ? 10.344 7.389 -12.051 1.00 88.81 136 ILE A O 1
ATOM 1104 N N . LYS A 1 137 ? 11.619 8.124 -13.753 1.00 90.94 137 LYS A N 1
ATOM 1105 C CA . LYS A 1 137 ? 12.176 9.262 -13.014 1.00 90.94 137 LYS A CA 1
ATOM 1106 C C . LYS A 1 137 ? 11.077 10.209 -12.542 1.00 90.94 137 LYS A C 1
ATOM 1108 O O . LYS A 1 137 ? 11.102 10.622 -11.389 1.00 90.94 137 LYS A O 1
ATOM 1113 N N . ARG A 1 138 ? 10.122 10.551 -13.413 1.00 92.25 138 ARG A N 1
ATOM 1114 C CA . ARG A 1 138 ? 8.998 11.429 -13.064 1.00 92.25 138 ARG A CA 1
ATOM 1115 C C . ARG A 1 138 ? 8.186 10.846 -11.910 1.00 92.25 138 ARG A C 1
ATOM 1117 O O . ARG A 1 138 ? 7.948 11.557 -10.945 1.00 92.25 138 ARG A O 1
ATOM 1124 N N . GLN A 1 139 ? 7.818 9.566 -11.981 1.00 91.25 139 GLN A N 1
ATOM 1125 C CA . GLN A 1 139 ? 7.053 8.903 -10.923 1.00 91.25 139 GLN A CA 1
ATOM 1126 C C . GLN A 1 139 ? 7.811 8.904 -9.591 1.00 91.25 139 GLN A C 1
ATOM 1128 O O . GLN A 1 139 ? 7.230 9.223 -8.556 1.00 91.25 139 GLN A O 1
ATOM 1133 N N . ILE A 1 140 ? 9.102 8.557 -9.609 1.00 91.31 140 ILE A N 1
ATOM 1134 C CA . ILE A 1 140 ? 9.933 8.566 -8.401 1.00 91.31 140 ILE A CA 1
ATOM 1135 C C . ILE A 1 140 ? 10.009 9.987 -7.839 1.00 91.31 140 ILE A C 1
ATOM 1137 O O . ILE A 1 140 ? 9.751 10.177 -6.658 1.00 91.31 140 ILE A O 1
ATOM 1141 N N . ASP A 1 141 ? 10.286 10.993 -8.673 1.00 91.50 141 ASP A N 1
ATOM 1142 C CA . ASP A 1 141 ? 10.343 12.392 -8.244 1.00 91.50 141 ASP A CA 1
ATOM 1143 C C . ASP A 1 141 ? 9.009 12.875 -7.652 1.00 91.50 141 ASP A C 1
ATOM 1145 O O . ASP A 1 141 ? 9.022 13.606 -6.667 1.00 91.50 141 ASP A O 1
ATOM 1149 N N . GLU A 1 142 ? 7.869 12.491 -8.232 1.00 90.25 142 GLU A N 1
ATOM 1150 C CA . GLU A 1 142 ? 6.530 12.840 -7.734 1.00 90.25 142 GLU A CA 1
ATOM 1151 C C . GLU A 1 142 ? 6.270 12.259 -6.342 1.00 90.25 142 GLU A C 1
ATOM 1153 O O . GLU A 1 142 ? 5.772 12.961 -5.465 1.00 90.25 142 GLU A O 1
ATOM 1158 N N . VAL A 1 143 ? 6.642 10.997 -6.118 1.00 89.56 143 VAL A N 1
ATOM 1159 C CA . VAL A 1 143 ? 6.497 10.348 -4.809 1.00 89.56 143 VAL A CA 1
ATOM 1160 C C . VAL A 1 143 ? 7.474 10.951 -3.799 1.00 89.56 143 VA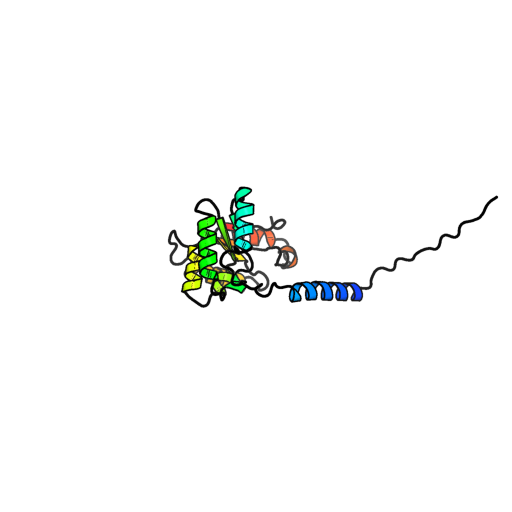L A C 1
ATOM 1162 O O . VAL A 1 143 ? 7.073 11.288 -2.690 1.00 89.56 143 VAL A O 1
ATOM 1165 N N . MET A 1 144 ? 8.734 11.151 -4.198 1.00 86.31 144 MET A N 1
ATOM 1166 C CA . MET A 1 144 ? 9.805 11.681 -3.347 1.00 86.31 144 MET A CA 1
ATOM 1167 C C . MET A 1 144 ? 9.605 13.141 -2.941 1.00 86.31 144 MET A C 1
ATOM 1169 O O . MET A 1 144 ? 10.011 13.532 -1.851 1.00 86.31 144 MET A O 1
ATOM 1173 N N . LYS A 1 145 ? 9.008 13.956 -3.813 1.00 84.38 145 LYS A N 1
ATOM 1174 C CA . LYS A 1 145 ? 8.676 15.362 -3.531 1.00 84.38 145 LYS A CA 1
ATOM 1175 C C . LYS A 1 145 ? 7.274 15.530 -2.954 1.00 84.38 145 LYS A C 1
ATOM 1177 O O . LYS A 1 145 ? 6.896 16.647 -2.613 1.00 84.38 145 LYS A O 1
ATOM 1182 N N . GLY A 1 146 ? 6.495 14.452 -2.905 1.00 75.50 146 GLY A N 1
ATOM 1183 C CA . GLY A 1 146 ? 5.167 14.456 -2.320 1.00 75.50 146 GLY A CA 1
ATOM 1184 C C . GLY A 1 146 ? 5.220 14.720 -0.817 1.00 75.50 146 GLY A C 1
ATOM 1185 O O . GLY A 1 146 ? 6.217 14.441 -0.152 1.00 75.50 146 GLY A O 1
ATOM 1186 N N . GLU A 1 147 ? 4.102 15.211 -0.283 1.00 65.19 147 GLU A N 1
ATOM 1187 C CA . GLU A 1 147 ? 3.944 15.588 1.132 1.00 65.19 147 GLU A CA 1
ATOM 1188 C C . GLU A 1 147 ? 4.348 14.468 2.113 1.00 65.19 147 GLU A C 1
ATOM 1190 O O . GLU A 1 147 ? 4.846 14.736 3.201 1.00 65.19 147 GLU A O 1
ATOM 1195 N N . LEU A 1 148 ? 4.213 13.209 1.682 1.00 65.31 148 LEU A N 1
ATOM 1196 C CA . LEU A 1 148 ? 4.601 11.995 2.409 1.00 65.31 148 LEU A CA 1
ATOM 1197 C C . LEU A 1 148 ? 6.071 11.935 2.838 1.00 65.31 148 LEU A C 1
ATOM 1199 O O . LEU A 1 148 ? 6.382 11.297 3.838 1.00 65.31 148 LEU A O 1
ATOM 1203 N N . LEU A 1 149 ? 6.972 12.539 2.063 1.00 62.41 149 LEU A N 1
ATOM 1204 C CA . LEU A 1 149 ? 8.416 12.479 2.299 1.00 62.41 149 LEU A CA 1
ATOM 1205 C C . LEU A 1 149 ? 9.034 13.851 2.576 1.00 62.41 149 LEU A C 1
ATOM 1207 O O . LEU A 1 149 ? 10.182 13.916 3.013 1.00 62.41 149 LEU A O 1
ATOM 1211 N N . SER A 1 150 ? 8.290 14.941 2.361 1.00 56.91 150 SER A N 1
ATOM 1212 C CA . SER A 1 150 ? 8.749 16.286 2.719 1.00 56.91 150 SER A CA 1
ATOM 1213 C C . SER A 1 150 ? 8.727 16.534 4.228 1.00 56.91 150 SER A C 1
ATOM 1215 O O . SER A 1 150 ? 9.561 17.290 4.715 1.00 56.91 150 SER A O 1
ATOM 1217 N N . GLU A 1 151 ? 7.828 15.875 4.969 1.00 58.94 151 GLU A N 1
ATOM 1218 C CA . GLU A 1 151 ? 7.799 15.911 6.436 1.00 58.94 151 GLU A CA 1
ATOM 1219 C C . GLU A 1 151 ? 7.696 14.494 7.020 1.00 58.94 151 GLU A C 1
ATOM 1221 O O . GLU A 1 151 ? 6.606 14.056 7.397 1.00 58.94 151 GLU A O 1
ATOM 1226 N N . PRO A 1 152 ? 8.821 13.753 7.105 1.00 58.06 152 PRO A N 1
ATOM 1227 C CA . PRO A 1 152 ? 8.859 12.446 7.746 1.00 58.06 152 PRO A CA 1
ATOM 1228 C C . PRO A 1 152 ? 8.636 12.618 9.252 1.00 58.06 152 PRO A C 1
ATOM 1230 O O . PRO A 1 152 ? 9.568 12.724 10.048 1.00 58.06 152 PRO A O 1
ATOM 1233 N N . THR A 1 153 ? 7.372 12.696 9.646 1.00 62.59 153 THR A N 1
ATOM 1234 C CA . THR A 1 153 ? 6.951 12.566 11.038 1.00 62.59 153 THR A CA 1
ATOM 1235 C C . THR A 1 153 ? 6.770 11.085 11.347 1.00 62.59 153 THR A C 1
ATOM 1237 O O . THR A 1 153 ? 6.482 10.285 10.457 1.00 62.59 153 THR A O 1
ATOM 1240 N N . ALA A 1 154 ? 6.957 10.706 12.613 1.00 62.69 154 ALA A N 1
ATOM 1241 C CA . ALA A 1 154 ? 6.863 9.313 13.059 1.00 62.69 154 ALA A CA 1
ATOM 1242 C C . ALA A 1 154 ? 5.506 8.648 12.741 1.00 62.69 154 ALA A C 1
ATOM 1244 O O . ALA A 1 154 ? 5.419 7.423 12.739 1.00 62.69 154 ALA A O 1
ATOM 1245 N N . ASP A 1 155 ? 4.486 9.456 12.439 1.00 68.12 155 ASP A N 1
ATOM 1246 C CA . ASP A 1 155 ? 3.106 9.032 12.213 1.00 68.12 155 ASP A CA 1
ATOM 1247 C C . ASP A 1 155 ? 2.737 8.881 10.722 1.00 68.12 155 ASP A C 1
ATOM 1249 O O . ASP A 1 155 ? 1.579 8.617 10.408 1.00 68.12 155 ASP A O 1
ATOM 1253 N N . HIS A 1 156 ? 3.685 9.059 9.790 1.00 81.50 156 HIS A N 1
ATOM 1254 C CA . HIS A 1 156 ? 3.447 8.847 8.355 1.00 81.50 156 HIS A CA 1
ATOM 1255 C C . HIS A 1 156 ? 3.886 7.450 7.891 1.00 81.50 156 HIS A C 1
ATOM 1257 O O . HIS A 1 156 ? 4.878 6.908 8.387 1.00 81.50 156 HIS A O 1
ATOM 1263 N N . PRO A 1 157 ? 3.195 6.868 6.894 1.00 88.75 157 PRO A N 1
ATOM 1264 C CA . PRO A 1 157 ? 3.544 5.556 6.385 1.00 88.75 157 PRO A CA 1
ATOM 1265 C C . PRO A 1 157 ? 4.854 5.611 5.594 1.00 88.75 157 PRO A C 1
ATOM 1267 O O . PRO A 1 157 ? 5.114 6.543 4.830 1.00 88.75 157 PRO A O 1
ATOM 1270 N N . TRP A 1 158 ? 5.660 4.563 5.728 1.00 91.50 158 TRP A N 1
ATOM 1271 C CA . TRP A 1 158 ? 6.916 4.405 5.006 1.00 91.50 158 TRP A CA 1
ATOM 1272 C C . TRP A 1 158 ? 6.673 3.900 3.579 1.00 91.50 158 TRP A C 1
ATOM 1274 O O . TRP A 1 158 ? 5.751 3.123 3.320 1.00 91.50 158 TRP A O 1
ATOM 1284 N N . ILE A 1 159 ? 7.493 4.325 2.620 1.00 92.75 159 ILE A N 1
ATOM 1285 C CA . ILE A 1 159 ? 7.309 3.900 1.229 1.00 92.75 159 ILE A CA 1
ATOM 1286 C C . ILE A 1 159 ? 7.818 2.473 1.040 1.00 92.75 159 ILE A C 1
ATOM 1288 O O . ILE A 1 159 ? 8.940 2.131 1.414 1.00 92.75 159 ILE A O 1
ATOM 1292 N N . HIS A 1 160 ? 6.992 1.648 0.410 1.00 94.00 160 HIS A N 1
ATOM 1293 C CA . HIS A 1 160 ? 7.320 0.305 -0.036 1.00 94.00 160 HIS A CA 1
ATOM 1294 C C . HIS A 1 160 ? 7.377 0.301 -1.568 1.00 94.00 160 HIS A C 1
ATOM 1296 O O . HIS A 1 160 ? 6.393 0.607 -2.234 1.00 94.00 160 HIS A O 1
ATOM 1302 N N . TRP A 1 161 ? 8.541 0.013 -2.146 1.00 93.56 161 TRP A N 1
ATOM 1303 C CA . TRP A 1 161 ? 8.783 0.107 -3.587 1.00 93.56 161 TRP A CA 1
ATOM 1304 C C . TRP A 1 161 ? 8.657 -1.260 -4.248 1.00 93.56 161 TRP A C 1
ATOM 1306 O O . TRP A 1 161 ? 9.457 -2.151 -3.981 1.00 93.56 161 TRP A O 1
ATOM 1316 N N . SER A 1 162 ? 7.704 -1.412 -5.162 1.00 90.88 162 SER A N 1
ATOM 1317 C CA . SER A 1 162 ? 7.512 -2.630 -5.951 1.00 90.88 162 SER A CA 1
ATOM 1318 C C . SER A 1 162 ? 7.878 -2.374 -7.413 1.00 90.88 162 SER A C 1
ATOM 1320 O O . SER A 1 162 ? 7.415 -1.417 -8.024 1.00 90.88 162 SER A O 1
ATOM 1322 N N . ILE A 1 163 ? 8.727 -3.214 -7.999 1.00 83.12 163 ILE A N 1
ATOM 1323 C CA . ILE A 1 163 ? 9.165 -3.080 -9.405 1.00 83.12 163 ILE A CA 1
ATOM 1324 C C . ILE A 1 163 ? 8.254 -3.882 -10.352 1.00 83.12 163 ILE A C 1
ATOM 1326 O O . ILE A 1 163 ? 8.173 -3.609 -11.549 1.00 83.12 163 ILE A O 1
ATOM 1330 N N . GLY A 1 164 ? 7.525 -4.846 -9.801 1.00 74.62 164 GLY A N 1
ATOM 1331 C CA . GLY A 1 164 ? 6.617 -5.723 -10.516 1.00 74.62 164 GLY A CA 1
ATOM 1332 C C . GLY A 1 164 ? 5.730 -6.491 -9.541 1.00 74.62 164 GLY A C 1
ATOM 1333 O O . GLY A 1 164 ? 5.956 -6.518 -8.331 1.00 74.62 164 GLY A O 1
ATOM 1334 N N . GLY A 1 165 ? 4.694 -7.118 -10.075 1.00 70.75 165 GLY A N 1
ATOM 1335 C CA . GLY A 1 165 ? 3.761 -7.941 -9.327 1.00 70.75 165 GLY A CA 1
ATOM 1336 C C . GLY A 1 165 ? 2.887 -8.781 -10.247 1.00 70.75 165 GLY A C 1
ATOM 1337 O O . GLY A 1 165 ? 3.039 -8.766 -11.466 1.00 70.75 165 GLY A O 1
ATOM 1338 N N . VAL A 1 166 ? 1.927 -9.486 -9.650 1.00 63.75 166 VAL A N 1
ATOM 1339 C CA . VAL A 1 166 ? 0.993 -10.378 -10.365 1.00 63.75 166 VAL A CA 1
ATOM 1340 C C . VAL A 1 166 ? 0.196 -9.643 -11.454 1.00 63.75 166 VAL A C 1
ATOM 1342 O O . VAL A 1 166 ? -0.120 -10.227 -12.483 1.00 63.75 166 VAL A O 1
ATOM 1345 N N . GLU A 1 167 ? -0.075 -8.353 -11.247 1.00 58.62 167 GLU A N 1
ATOM 1346 C CA . GLU A 1 167 ? -0.872 -7.506 -12.148 1.00 58.62 167 GLU A CA 1
ATOM 1347 C C . GLU A 1 167 ? -0.044 -6.816 -13.248 1.00 58.62 167 GLU A C 1
ATOM 1349 O O . GLU A 1 167 ? -0.591 -6.104 -14.090 1.00 58.62 167 GLU A O 1
ATOM 1354 N N . SER A 1 168 ? 1.283 -6.962 -13.231 1.00 66.12 168 SER A N 1
ATOM 1355 C CA . SER A 1 168 ? 2.177 -6.365 -14.226 1.00 66.12 168 SER A CA 1
ATOM 1356 C C . SER A 1 168 ? 2.826 -7.446 -15.078 1.00 66.12 168 SER A C 1
ATOM 1358 O O . SER A 1 168 ? 3.163 -8.517 -14.575 1.00 66.12 168 SER A O 1
ATOM 1360 N N . ASN A 1 169 ? 3.090 -7.143 -16.350 1.00 63.09 169 ASN A N 1
ATOM 1361 C CA . ASN A 1 169 ? 3.948 -7.999 -17.166 1.00 63.09 169 ASN A CA 1
ATOM 1362 C C . ASN A 1 169 ? 5.288 -8.210 -16.455 1.00 63.09 169 ASN A C 1
ATOM 1364 O O . ASN A 1 169 ? 5.855 -7.263 -15.905 1.00 63.09 169 ASN A O 1
ATOM 1368 N N . ARG A 1 170 ? 5.805 -9.443 -16.496 1.00 67.56 170 ARG A N 1
ATOM 1369 C CA . ARG A 1 170 ? 7.130 -9.752 -15.946 1.00 67.56 170 ARG A CA 1
ATOM 1370 C C . ARG A 1 170 ? 8.165 -8.811 -16.550 1.00 67.56 170 ARG A C 1
ATOM 1372 O O . ARG A 1 170 ? 8.124 -8.561 -17.760 1.00 67.56 170 ARG A O 1
ATOM 1379 N N . ILE A 1 171 ? 9.125 -8.365 -15.744 1.00 64.31 171 ILE A N 1
ATOM 1380 C CA . ILE A 1 171 ? 10.170 -7.421 -16.166 1.00 64.31 171 ILE A CA 1
ATOM 1381 C C . ILE A 1 171 ? 10.882 -7.922 -17.432 1.00 64.31 171 ILE A C 1
ATOM 1383 O O . ILE A 1 171 ? 11.050 -7.176 -18.396 1.00 64.31 171 ILE A O 1
ATOM 1387 N N . ILE A 1 172 ? 11.183 -9.223 -17.467 1.00 61.09 172 ILE A N 1
ATOM 1388 C CA . ILE A 1 172 ? 11.834 -9.925 -18.586 1.00 61.09 172 ILE A CA 1
ATOM 1389 C C . ILE A 1 172 ? 11.021 -9.835 -19.889 1.00 61.09 172 ILE A C 1
ATOM 1391 O O . ILE A 1 172 ? 11.586 -9.794 -20.976 1.00 61.09 172 ILE A O 1
ATOM 1395 N N . THR A 1 173 ? 9.691 -9.806 -19.794 1.00 61.91 173 THR A N 1
ATOM 1396 C CA . THR A 1 173 ? 8.800 -9.710 -20.962 1.00 61.91 173 THR A CA 1
ATOM 1397 C C . THR A 1 173 ? 8.531 -8.268 -21.386 1.00 61.91 173 THR A C 1
ATOM 1399 O O . THR A 1 173 ? 8.265 -8.017 -22.557 1.00 61.91 173 THR A O 1
ATOM 1402 N N . GLY A 1 174 ? 8.606 -7.321 -20.445 1.00 64.00 174 GLY A N 1
ATOM 1403 C CA . GLY A 1 174 ? 8.370 -5.899 -20.696 1.00 64.00 174 GLY A CA 1
ATOM 1404 C C . GLY A 1 174 ? 9.581 -5.162 -21.267 1.00 64.00 174 GLY A C 1
ATOM 1405 O O . GLY A 1 174 ? 9.403 -4.156 -21.951 1.00 64.00 174 GLY A O 1
ATOM 1406 N N . PHE A 1 175 ? 10.800 -5.662 -21.028 1.00 65.62 175 PHE A N 1
ATOM 1407 C CA . PHE A 1 175 ? 12.032 -5.062 -21.536 1.00 65.62 175 PHE A CA 1
ATOM 1408 C C . PHE A 1 175 ? 12.805 -6.015 -22.445 1.00 65.62 175 PHE A C 1
ATOM 1410 O O . PHE A 1 175 ? 13.230 -7.075 -21.996 1.00 65.62 175 PHE A O 1
ATOM 1417 N N . PRO A 1 176 ? 13.130 -5.610 -23.684 1.00 63.84 176 PRO A N 1
ATOM 1418 C CA . PRO A 1 176 ? 13.921 -6.426 -24.605 1.00 63.84 176 PRO A CA 1
ATOM 1419 C C . PRO A 1 176 ? 15.416 -6.508 -24.233 1.00 63.84 176 PRO A C 1
ATOM 1421 O O . PRO A 1 176 ? 16.223 -6.981 -25.033 1.00 63.84 176 PRO A O 1
ATOM 1424 N N . VAL A 1 177 ? 15.822 -6.038 -23.045 1.00 72.88 177 VAL A N 1
ATOM 1425 C CA . VAL A 1 177 ? 17.226 -6.014 -22.613 1.00 72.88 177 VAL A CA 1
ATOM 1426 C C . VAL A 1 177 ? 17.484 -7.048 -21.520 1.00 72.88 177 VAL A C 1
ATOM 1428 O O . VAL A 1 177 ? 16.811 -7.082 -20.4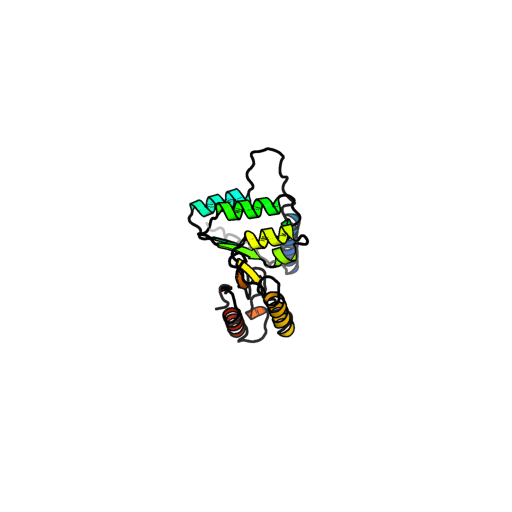94 1.00 72.88 177 VAL A O 1
ATOM 1431 N N . LYS A 1 178 ? 18.514 -7.877 -21.726 1.00 72.19 178 LYS A N 1
ATOM 1432 C CA . LYS A 1 178 ? 18.842 -9.034 -20.870 1.00 72.19 178 LYS A CA 1
ATOM 1433 C C . LYS A 1 178 ? 19.142 -8.684 -19.407 1.00 72.19 178 LYS A C 1
ATOM 1435 O O . LYS A 1 178 ? 18.961 -9.529 -18.544 1.00 72.19 178 LYS A O 1
ATOM 1440 N N . ASN A 1 179 ? 19.572 -7.451 -19.133 1.00 79.06 179 ASN A N 1
ATOM 1441 C CA . ASN A 1 179 ? 19.988 -7.009 -17.797 1.00 79.06 179 ASN A CA 1
ATOM 1442 C C . ASN A 1 179 ? 18.943 -6.110 -17.108 1.00 79.06 179 ASN A C 1
ATOM 1444 O O . ASN A 1 179 ? 19.256 -5.490 -16.093 1.00 79.06 179 ASN A O 1
ATOM 1448 N N . ALA A 1 180 ? 17.726 -6.001 -17.660 1.00 77.88 180 ALA A N 1
ATOM 1449 C CA . ALA A 1 180 ? 16.682 -5.138 -17.104 1.00 77.88 180 ALA A CA 1
ATOM 1450 C C . ALA A 1 180 ? 16.334 -5.504 -15.658 1.00 77.88 180 ALA A C 1
ATOM 1452 O O . ALA A 1 180 ? 16.287 -4.610 -14.819 1.00 77.88 180 ALA A O 1
ATOM 1453 N N . SER A 1 181 ? 16.141 -6.793 -15.358 1.00 79.06 181 SER A N 1
ATOM 1454 C CA . SER A 1 181 ? 15.761 -7.249 -14.014 1.00 79.06 181 SER A CA 1
ATOM 1455 C C . SER A 1 181 ? 16.795 -6.842 -12.966 1.00 79.06 181 SER A C 1
ATOM 1457 O O . SER A 1 181 ? 16.449 -6.155 -12.015 1.00 79.06 181 SER A O 1
ATOM 1459 N N . ALA A 1 182 ? 18.082 -7.131 -13.194 1.00 83.19 182 ALA A N 1
ATOM 1460 C CA . ALA A 1 182 ? 19.148 -6.761 -12.262 1.00 83.19 182 ALA A CA 1
ATOM 1461 C C . ALA A 1 182 ? 19.244 -5.239 -12.043 1.00 83.19 182 ALA A C 1
ATOM 1463 O O . ALA A 1 182 ? 19.356 -4.778 -10.908 1.00 83.19 182 ALA A O 1
ATOM 1464 N N . ALA A 1 183 ? 19.168 -4.448 -13.119 1.00 85.62 183 ALA A N 1
ATOM 1465 C CA . ALA A 1 183 ? 19.233 -2.990 -13.026 1.00 85.62 183 ALA A CA 1
ATOM 1466 C C . ALA A 1 183 ? 18.031 -2.401 -12.272 1.00 85.62 183 ALA A C 1
ATOM 1468 O O . ALA A 1 183 ? 18.189 -1.470 -11.483 1.00 85.62 183 ALA A O 1
ATOM 1469 N N . LEU A 1 184 ? 16.833 -2.942 -12.497 1.00 84.06 184 LEU A N 1
ATOM 1470 C CA . LEU A 1 184 ? 15.619 -2.480 -11.837 1.00 84.06 184 LEU A CA 1
ATOM 1471 C C . LEU A 1 184 ? 15.559 -2.917 -10.373 1.00 84.06 184 LEU A C 1
ATOM 1473 O O . LEU A 1 184 ? 15.207 -2.100 -9.528 1.00 84.06 184 LEU A O 1
ATOM 1477 N N . THR A 1 185 ? 15.977 -4.142 -10.052 1.00 86.19 185 THR A N 1
ATOM 1478 C CA . THR A 1 185 ? 16.134 -4.609 -8.667 1.00 86.19 185 THR A CA 1
ATOM 1479 C C . THR A 1 185 ? 17.126 -3.729 -7.908 1.00 86.19 185 THR A C 1
ATOM 1481 O O . THR A 1 185 ? 16.814 -3.253 -6.817 1.00 86.19 185 THR A O 1
ATOM 1484 N N . MET A 1 186 ? 18.275 -3.412 -8.515 1.00 88.81 186 MET A N 1
ATOM 1485 C CA . MET A 1 186 ? 19.252 -2.480 -7.944 1.00 88.81 186 MET A CA 1
ATOM 1486 C C . MET A 1 186 ? 18.660 -1.081 -7.741 1.00 88.81 186 MET A C 1
ATOM 1488 O O . MET A 1 186 ? 18.867 -0.487 -6.686 1.00 88.81 186 MET A O 1
ATOM 1492 N N . LEU A 1 187 ? 17.878 -0.575 -8.700 1.00 88.50 187 LEU A N 1
ATOM 1493 C CA . LEU A 1 187 ? 17.158 0.689 -8.546 1.00 88.50 187 LEU A CA 1
ATOM 1494 C C . LEU A 1 187 ? 16.220 0.649 -7.332 1.00 88.50 187 LEU A C 1
ATOM 1496 O O . LEU A 1 187 ? 16.308 1.536 -6.492 1.00 88.50 187 LEU A O 1
ATOM 1500 N N . GLY A 1 188 ? 15.368 -0.372 -7.197 1.00 87.88 188 GLY A N 1
ATOM 1501 C CA . GLY A 1 188 ? 14.447 -0.478 -6.059 1.00 87.88 188 GLY A CA 1
ATOM 1502 C C . GLY A 1 188 ? 15.160 -0.567 -4.710 1.00 87.88 188 GLY A C 1
ATOM 1503 O O . GLY A 1 188 ? 14.700 0.035 -3.747 1.00 87.88 188 GLY A O 1
ATOM 1504 N N . MET A 1 189 ? 16.311 -1.245 -4.649 1.00 89.94 189 MET A N 1
ATOM 1505 C CA . MET A 1 189 ? 17.151 -1.305 -3.445 1.00 89.94 189 MET A CA 1
ATOM 1506 C C . MET A 1 189 ? 17.831 0.030 -3.103 1.00 89.94 189 MET A C 1
ATOM 1508 O O . MET A 1 189 ? 18.199 0.245 -1.951 1.00 89.94 189 MET A O 1
ATOM 1512 N N . MET A 1 190 ? 18.022 0.915 -4.084 1.00 91.44 190 MET A N 1
ATOM 1513 C CA . MET A 1 190 ? 18.623 2.240 -3.891 1.00 91.44 190 MET A CA 1
ATOM 1514 C C . MET A 1 190 ? 17.606 3.325 -3.526 1.00 91.44 190 MET A C 1
ATOM 1516 O O . MET A 1 190 ? 18.008 4.418 -3.123 1.00 91.44 190 MET A O 1
ATOM 1520 N N . LEU A 1 191 ? 16.307 3.058 -3.679 1.00 91.00 191 LEU A N 1
ATOM 1521 C CA . LEU A 1 191 ? 15.271 4.016 -3.313 1.00 91.00 191 LEU A CA 1
ATOM 1522 C C . LEU A 1 191 ? 15.071 4.046 -1.791 1.00 91.00 191 LEU A C 1
ATOM 1524 O O . LEU A 1 191 ? 15.064 2.996 -1.147 1.00 91.00 191 LEU A O 1
ATOM 1528 N N . PRO A 1 192 ? 14.873 5.235 -1.195 1.00 89.62 192 PRO A N 1
ATOM 1529 C CA . PRO A 1 192 ? 14.574 5.343 0.225 1.00 89.62 192 PRO A CA 1
ATOM 1530 C C . PRO A 1 192 ? 13.189 4.748 0.483 1.00 89.62 192 PRO A C 1
ATOM 1532 O O . PRO A 1 192 ? 12.183 5.196 -0.072 1.00 89.62 192 PRO A O 1
ATOM 1535 N N . GLY A 1 193 ? 13.150 3.687 1.280 1.00 90.12 193 GLY A N 1
ATOM 1536 C CA . GLY A 1 193 ? 11.952 2.879 1.443 1.00 90.12 193 GLY A CA 1
ATOM 1537 C C . GLY A 1 193 ? 12.286 1.433 1.783 1.00 90.12 193 GLY A C 1
ATOM 1538 O O . GLY A 1 193 ? 13.418 1.095 2.128 1.00 90.12 193 GLY A O 1
ATOM 1539 N N . THR A 1 194 ? 11.287 0.569 1.667 1.00 92.00 194 THR A N 1
ATOM 1540 C CA . THR A 1 194 ? 11.453 -0.884 1.712 1.00 92.00 194 THR A CA 1
ATOM 1541 C C . THR A 1 194 ? 11.306 -1.442 0.297 1.00 92.00 194 THR A C 1
ATOM 1543 O O . THR A 1 194 ? 10.236 -1.280 -0.291 1.00 92.00 194 THR A O 1
ATOM 1546 N N . PRO A 1 195 ? 12.333 -2.088 -0.280 1.00 93.06 195 PRO A N 1
ATOM 1547 C CA . PRO A 1 195 ? 12.205 -2.717 -1.587 1.00 93.06 195 PRO A CA 1
ATOM 1548 C C . PRO A 1 195 ? 11.351 -3.988 -1.507 1.00 93.06 195 PRO A C 1
ATOM 1550 O O . PRO A 1 195 ? 11.456 -4.770 -0.563 1.00 93.06 195 PRO A O 1
ATOM 1553 N N . SER A 1 196 ? 10.552 -4.217 -2.544 1.00 90.88 196 SER A N 1
ATOM 1554 C CA . SER A 1 196 ? 9.744 -5.412 -2.753 1.00 90.88 196 SER A CA 1
ATOM 1555 C C . SER A 1 196 ? 10.138 -6.071 -4.064 1.00 90.88 196 SER A C 1
ATOM 1557 O O . SER A 1 196 ? 10.012 -5.475 -5.138 1.00 90.88 196 SER A O 1
ATOM 1559 N N . ILE A 1 197 ? 10.625 -7.303 -3.968 1.00 86.00 197 ILE A N 1
ATOM 1560 C CA . ILE A 1 197 ? 11.094 -8.086 -5.110 1.00 86.00 197 ILE A CA 1
ATOM 1561 C C . ILE A 1 197 ? 10.055 -9.165 -5.383 1.00 86.00 197 ILE A C 1
ATOM 1563 O O . ILE A 1 197 ? 9.682 -9.926 -4.487 1.00 86.00 197 ILE A O 1
ATOM 1567 N N . PHE A 1 198 ? 9.556 -9.203 -6.615 1.00 83.62 198 PHE A N 1
ATOM 1568 C CA . PHE A 1 198 ? 8.635 -10.243 -7.036 1.00 83.62 198 PHE A CA 1
ATOM 1569 C C . PHE A 1 198 ? 9.403 -11.530 -7.345 1.00 83.62 198 PHE A C 1
ATOM 1571 O O . PHE A 1 198 ? 10.511 -11.497 -7.870 1.00 83.62 198 PHE A O 1
ATOM 1578 N N . TYR A 1 199 ? 8.805 -12.674 -7.021 1.00 81.69 199 TYR A N 1
ATOM 1579 C CA . TYR A 1 199 ? 9.457 -13.964 -7.210 1.00 81.69 199 TYR A CA 1
ATOM 1580 C C . TYR A 1 199 ? 9.771 -14.248 -8.690 1.00 81.69 199 TYR A C 1
ATOM 1582 O O . TYR A 1 199 ? 8.886 -14.224 -9.562 1.00 81.69 199 TYR A O 1
ATOM 1590 N N . GLY A 1 200 ? 11.031 -14.585 -8.951 1.00 77.44 200 GLY A N 1
ATOM 1591 C CA . GLY A 1 200 ? 11.595 -14.809 -10.276 1.00 77.44 200 GLY A CA 1
ATOM 1592 C C . GLY A 1 200 ? 12.168 -13.554 -10.941 1.00 77.44 200 GLY A C 1
ATOM 1593 O O . GLY A 1 200 ? 12.514 -13.635 -12.119 1.00 77.44 200 GLY A O 1
ATOM 1594 N N . ASP A 1 201 ? 12.233 -12.422 -10.229 1.00 73.94 201 ASP A N 1
ATOM 1595 C CA . ASP A 1 201 ? 12.944 -11.208 -10.661 1.00 73.94 201 ASP A CA 1
ATOM 1596 C C . ASP A 1 201 ? 14.297 -11.016 -9.930 1.00 73.94 201 ASP A C 1
ATOM 1598 O O . ASP A 1 201 ? 15.020 -10.061 -10.241 1.00 73.94 201 ASP A O 1
ATOM 1602 N N . GLU A 1 202 ? 14.635 -11.897 -8.974 1.00 69.19 202 GLU A N 1
ATOM 1603 C CA . GLU A 1 202 ? 15.945 -11.956 -8.299 1.00 69.19 202 GLU A CA 1
ATOM 1604 C C . GLU A 1 202 ? 17.119 -12.404 -9.186 1.00 69.19 202 GLU A C 1
ATOM 1606 O O . GLU A 1 202 ? 16.907 -13.146 -10.175 1.00 69.19 202 GLU A O 1
#

Sequence (202 aa):
VTERNKREAVTITPPTTNEITHQLNTTTQQFIKNEPKSERYVSNDQAEHQVTKAIKFWLDKQVSGFYLKGLEHYVNDIHFVNLLKDWHDILGFQRILICSYKTLQAAKSDIVKKSILNSMNLLDVTVKLGNGTVDIKRQIDEVMKGELLSEPTADHPWIHWSIGGVESNRIITGFPVKNASAALTMLGMMLPGTPSIFYGDE

Organism: NCBI:txid1563983

pLDDT: mean 76.13, std 21.43, range [30.69, 97.0]

InterPro domains:
  IPR017853 Glycoside hydrolase superfamily [SSF51445] (43-202)
  IPR042280 Amino acid transporter heavy chain SLC3A2 [PTHR46673] (42-202)

Secondary structure (DSSP, 8-state):
------------PPPPHHHHHHHHHHHHHHHHHTS-------S-TT---HHHHHHHHHHHTT--EEEE--GGGTTT-TTHHHHHHHHHHHH-TTSEEEEEHHHHHH--SHHHHHHHHHH-SEEEEE---TTHHHHHHHHHHHHHTSHHHHS--TTSPEEEEES--TTS--HHHH-SSTTHHHHHHHHHHHSSSEEE--TT--

Foldseek 3Di:
DDDDDDDDDDDDDDDDPVVVVVVVVVVVVVVVVPPPPPPDPPPDPPDPDPVLVVLVVVVVVVDQEDEDEPLLVCLPPPCSLVVLVVSLVVNDDRHFYEYEPSNLVSHPDPSSNVSCFQRHQEYEYAQDPQPHDVSSVVSLCCVCVDPLNVDPDVRGHFYEYEPDDPPDDDQVVRDPDPCRLVVSQVVQVPRRGHYDDDPPSD